Protein AF-A0A2V8HCZ1-F1 (afdb_monomer_lite)

Sequence (323 aa):
MSNGGACDNDGADHCSGSGNSCVDAFRPATFTCRADAGACDVEEKCTGSSGACPADAFEPASTSCTGASNGGACDNDTADHCSGASNACVDAFRPATFTCRPAGGQCDVAEMCTGASGTCPADIVVPAGIVCGSLTVEQCDVVDVCNGTDKSCPDLKAPPGTPCNDNDVCTYGDTCDGSGTCDAGSGDACAAGKVTGGGQVVPTIGDKASFGFVAQRQTLQGPTTGHCNYVNHTTGLHVNGPVTLLVLFGSNSAMFQGNGLCNGTLCAFEVKVTDNGEPGRNNDTIQVTMWQTPMVPPPPPPPVPFEEVPERRIKDGNIQVHK

Foldseek 3Di:
DPPAALFWDNVPWDDPVPDPDIDTWTHDQPAFSDDAPFQFWDTWGDPRPDRHTDDTFTHQFPRQHAAPDDDALQFDSVNWGHPRPDRHIDTWTHDQPAFSADQPEPQWDTWGDPRPDSHTDDTFTHQWPQFDDDPDADQQFDTFTHHRPDSYTDGFTHDWQRADPPVDPQFPSFTHHRPNDTHGHDRQFQAFWKKWKWAWFDPDVPKIKTWTKIWGDHHRVGFIWMWIWIATPVVRWIWTDIWGGKGDDDAFKIKIKDWTDIPHAIKIKMKIKGAPDPPQAQPIKIKIFIDHDDCPPDDDDDGDTPDTRPITRGHTMGMDITD

pLDDT: mean 88.11, std 11.6, range [41.53, 98.62]

Structure (mmCIF, N/CA/C/O backbone):
data_AF-A0A2V8HCZ1-F1
#
_entry.id   AF-A0A2V8HCZ1-F1
#
loop_
_atom_site.group_PDB
_atom_site.id
_atom_site.type_symbol
_atom_site.label_atom_id
_atom_site.label_alt_id
_atom_site.label_comp_id
_atom_site.label_asym_id
_atom_site.label_entity_id
_atom_site.label_seq_id
_atom_site.pdbx_PDB_ins_code
_atom_site.Cartn_x
_atom_site.Cartn_y
_atom_site.Cartn_z
_atom_site.occupancy
_atom_site.B_iso_or_equiv
_atom_site.auth_seq_id
_atom_site.auth_comp_id
_atom_site.auth_asym_id
_atom_site.auth_atom_id
_atom_site.pdbx_PDB_model_num
ATOM 1 N N . MET A 1 1 ? 37.912 1.299 -70.996 1.00 56.72 1 MET A N 1
ATOM 2 C CA . MET A 1 1 ? 37.927 2.768 -70.941 1.00 56.72 1 MET A CA 1
ATOM 3 C C . MET A 1 1 ? 36.864 3.119 -69.928 1.00 56.72 1 MET A C 1
ATOM 5 O O . MET A 1 1 ? 35.688 2.943 -70.240 1.00 56.72 1 MET A O 1
ATOM 9 N N . SER A 1 2 ? 37.272 3.378 -68.685 1.00 61.22 2 SER A N 1
ATOM 10 C CA . SER A 1 2 ? 36.408 4.130 -67.781 1.00 61.22 2 SER A CA 1
ATOM 11 C C . SER A 1 2 ? 36.505 5.573 -68.268 1.00 61.22 2 SER A C 1
ATOM 13 O O . SER A 1 2 ? 37.593 5.999 -68.619 1.00 61.22 2 SER A O 1
ATOM 15 N N . ASN A 1 3 ? 35.374 6.247 -68.445 1.00 64.62 3 ASN A N 1
ATOM 16 C CA . ASN A 1 3 ? 35.337 7.676 -68.786 1.00 64.62 3 ASN A CA 1
ATOM 17 C C . ASN A 1 3 ? 34.440 8.378 -67.756 1.00 64.62 3 ASN A C 1
ATOM 19 O O . ASN A 1 3 ? 33.489 9.083 -68.109 1.00 64.62 3 ASN A O 1
ATOM 23 N N . GLY A 1 4 ? 34.588 8.007 -66.491 1.00 80.38 4 GLY A N 1
ATOM 24 C CA . GLY A 1 4 ? 33.700 8.463 -65.443 1.00 80.38 4 GLY A CA 1
ATOM 25 C C . GLY A 1 4 ? 33.760 7.645 -64.164 1.00 80.38 4 GLY A C 1
ATOM 26 O O . GLY A 1 4 ? 34.265 6.524 -64.099 1.00 80.38 4 GLY A O 1
ATOM 27 N N . GLY A 1 5 ? 33.163 8.239 -63.138 1.00 89.75 5 GLY A N 1
ATOM 28 C CA . GLY A 1 5 ? 33.230 7.778 -61.760 1.00 89.75 5 GLY A CA 1
ATOM 29 C C . GLY A 1 5 ? 34.034 8.753 -60.904 1.00 89.75 5 GLY A C 1
ATOM 30 O O . GLY A 1 5 ? 34.839 9.538 -61.397 1.00 89.75 5 GLY A O 1
ATOM 31 N N . ALA A 1 6 ? 33.777 8.747 -59.598 1.00 93.94 6 ALA A N 1
ATOM 32 C CA . ALA A 1 6 ? 34.378 9.714 -58.678 1.00 93.94 6 ALA A CA 1
ATOM 33 C C . ALA A 1 6 ? 35.909 9.566 -58.532 1.00 93.94 6 ALA A C 1
ATOM 35 O O . ALA A 1 6 ? 36.561 10.476 -58.022 1.00 93.94 6 ALA A O 1
ATOM 36 N N . CYS A 1 7 ? 36.479 8.442 -58.983 1.00 95.88 7 CYS A N 1
ATOM 37 C CA . CYS A 1 7 ? 37.909 8.140 -58.933 1.00 95.88 7 CYS A CA 1
ATOM 38 C C . CYS A 1 7 ? 38.636 8.298 -60.266 1.00 95.88 7 CYS A C 1
ATOM 40 O O . CYS A 1 7 ? 39.849 8.088 -60.323 1.00 95.88 7 CYS A O 1
ATOM 42 N N . ASP A 1 8 ? 37.919 8.689 -61.313 1.00 94.19 8 ASP A N 1
ATOM 43 C CA . ASP A 1 8 ? 38.504 8.957 -62.616 1.00 94.19 8 ASP A CA 1
ATOM 44 C C . ASP A 1 8 ? 39.237 10.311 -62.618 1.00 94.19 8 ASP A C 1
ATOM 46 O O . ASP A 1 8 ? 38.845 11.268 -61.923 1.00 94.19 8 ASP A O 1
ATOM 50 N N . ASN A 1 9 ? 40.341 10.384 -63.354 1.00 92.81 9 ASN A N 1
ATOM 51 C CA . ASN A 1 9 ? 41.096 11.606 -63.587 1.00 92.81 9 ASN A CA 1
ATOM 52 C C . ASN A 1 9 ? 41.212 11.864 -65.091 1.00 92.81 9 ASN A C 1
ATOM 54 O O . ASN A 1 9 ? 42.319 11.946 -65.622 1.00 92.81 9 ASN A O 1
ATOM 58 N N . ASP A 1 10 ? 40.060 12.121 -65.720 1.00 89.19 10 ASP A N 1
ATOM 59 C CA . ASP A 1 10 ? 39.907 12.434 -67.150 1.00 89.19 10 ASP A CA 1
ATOM 60 C C . ASP A 1 10 ? 40.947 13.449 -67.680 1.00 89.19 10 ASP A C 1
ATOM 62 O O . ASP A 1 10 ? 41.347 13.424 -68.841 1.00 89.19 10 ASP A O 1
ATOM 66 N N . GLY A 1 11 ? 41.395 14.390 -66.837 1.00 88.56 11 GLY A N 1
ATOM 67 C CA . GLY A 1 11 ? 42.383 15.409 -67.208 1.00 88.56 11 GLY A CA 1
ATOM 68 C C . GLY A 1 11 ? 43.827 14.902 -67.337 1.00 88.56 11 GLY A C 1
ATOM 69 O O . GLY A 1 11 ? 44.666 15.618 -67.883 1.00 88.56 11 GLY A O 1
ATOM 70 N N . ALA A 1 12 ? 44.133 13.710 -66.821 1.00 90.62 12 ALA A N 1
ATOM 71 C CA . ALA A 1 12 ? 45.443 13.058 -66.892 1.00 90.62 12 ALA A CA 1
ATOM 72 C C . ALA A 1 12 ? 45.478 11.866 -67.868 1.00 90.62 12 ALA A C 1
ATOM 74 O O . ALA A 1 12 ? 46.543 11.269 -68.080 1.00 90.62 12 ALA A O 1
ATOM 75 N N . ASP A 1 13 ? 44.342 11.548 -68.483 1.00 90.19 13 ASP A N 1
ATOM 76 C CA . ASP A 1 13 ? 44.251 10.572 -69.557 1.00 90.19 13 ASP A CA 1
ATOM 77 C C . ASP A 1 13 ? 45.143 10.957 -70.731 1.00 90.19 13 ASP A C 1
ATOM 79 O O . ASP A 1 13 ? 45.301 12.127 -71.097 1.00 90.19 13 ASP A O 1
ATOM 83 N N . HIS A 1 14 ? 45.747 9.951 -71.350 1.00 88.69 14 HIS A N 1
ATOM 84 C CA . HIS A 1 14 ? 46.672 10.178 -72.451 1.00 88.69 14 HIS A CA 1
ATOM 85 C C . HIS A 1 14 ? 46.703 9.006 -73.426 1.00 88.69 14 HIS A C 1
ATOM 87 O O . HIS A 1 14 ? 46.374 7.866 -73.113 1.00 88.69 14 HIS A O 1
ATOM 93 N N . CYS A 1 15 ? 47.125 9.278 -74.659 1.00 88.06 15 CYS A N 1
ATOM 94 C CA . CYS A 1 15 ? 47.313 8.229 -75.656 1.00 88.06 15 CYS A CA 1
ATOM 95 C C . CYS A 1 15 ? 48.556 7.390 -75.324 1.00 88.06 15 CYS A C 1
ATOM 97 O O . CYS A 1 15 ? 49.603 7.942 -74.986 1.00 88.06 15 CYS A O 1
ATOM 99 N N . SER A 1 16 ? 48.489 6.070 -75.526 1.00 86.44 16 SER A N 1
ATOM 100 C CA . SER A 1 16 ? 49.616 5.152 -75.267 1.00 86.44 16 SER A CA 1
ATOM 101 C C . SER A 1 16 ? 50.824 5.340 -76.200 1.00 86.44 16 SER A C 1
ATOM 103 O O . SER A 1 16 ? 51.848 4.674 -76.045 1.00 86.44 16 SER A O 1
ATOM 105 N N . GLY A 1 17 ? 50.688 6.173 -77.240 1.00 81.94 17 GLY A N 1
ATOM 106 C CA . GLY A 1 17 ? 51.715 6.415 -78.260 1.00 81.94 17 GLY A CA 1
ATOM 107 C C . GLY A 1 17 ? 52.032 5.212 -79.161 1.00 81.94 17 GLY A C 1
ATOM 108 O O . GLY A 1 17 ? 52.891 5.318 -80.030 1.00 81.94 17 GLY A O 1
ATOM 109 N N . SER A 1 18 ? 51.353 4.074 -78.980 1.00 81.88 18 SER A N 1
ATOM 110 C CA . SER A 1 18 ? 51.641 2.793 -79.649 1.00 81.88 18 SER A CA 1
ATOM 111 C C . SER A 1 18 ? 50.367 2.067 -80.114 1.00 81.88 18 SER A C 1
ATOM 113 O O . SER A 1 18 ? 50.268 0.843 -80.091 1.00 81.88 18 SER A O 1
ATOM 115 N N . GLY A 1 19 ? 49.371 2.836 -80.560 1.00 80.00 19 GLY A N 1
ATOM 116 C CA . GLY A 1 19 ? 48.103 2.344 -81.101 1.00 80.00 19 GLY A CA 1
ATOM 117 C C . GLY A 1 19 ? 46.974 3.362 -80.931 1.00 80.00 19 GLY A C 1
ATOM 118 O O . GLY A 1 19 ? 47.195 4.464 -80.437 1.00 80.00 19 GLY A O 1
ATOM 119 N N . ASN A 1 20 ? 45.750 2.986 -81.314 1.00 80.88 20 ASN A N 1
ATOM 120 C CA . ASN A 1 20 ? 44.546 3.809 -81.138 1.00 80.88 20 ASN A CA 1
ATOM 121 C C . ASN A 1 20 ? 43.855 3.517 -79.788 1.00 80.88 20 ASN A C 1
ATOM 123 O O . ASN A 1 20 ? 42.668 3.196 -79.757 1.00 80.88 20 ASN A O 1
ATOM 127 N N . SER A 1 21 ? 44.617 3.540 -78.686 1.00 83.06 21 SER A N 1
ATOM 128 C CA . SER A 1 21 ? 44.117 3.258 -77.330 1.00 83.06 21 SER A CA 1
ATOM 129 C C . SER A 1 21 ? 44.454 4.392 -76.363 1.00 83.06 21 SER A C 1
ATOM 131 O O . SER A 1 21 ? 45.601 4.841 -76.297 1.00 83.06 21 SER A O 1
ATOM 133 N N . CYS A 1 22 ? 43.454 4.811 -75.588 1.00 84.81 22 CYS A N 1
ATOM 134 C CA . CYS A 1 22 ? 43.621 5.697 -74.437 1.00 84.81 22 CYS A CA 1
ATOM 135 C C . CYS A 1 22 ? 44.162 4.906 -73.235 1.00 84.81 22 CYS A C 1
ATOM 137 O O . CYS A 1 22 ? 43.788 3.741 -73.052 1.00 84.81 22 CYS A O 1
ATOM 139 N N . VAL A 1 23 ? 45.041 5.529 -72.454 1.00 88.38 23 VAL A N 1
ATOM 140 C CA . VAL A 1 23 ? 45.485 5.078 -71.134 1.00 88.38 23 VAL A CA 1
ATOM 141 C C . VAL A 1 23 ? 44.762 5.930 -70.101 1.00 88.38 23 VAL A C 1
ATOM 143 O O . VAL A 1 23 ? 44.899 7.151 -70.102 1.00 88.38 23 VAL A O 1
ATOM 146 N N . ASP A 1 24 ? 44.001 5.239 -69.265 1.00 88.94 24 ASP A N 1
ATOM 147 C CA . ASP A 1 24 ? 43.154 5.781 -68.206 1.00 88.94 24 ASP A CA 1
ATOM 148 C C . ASP A 1 24 ? 44.015 6.147 -66.985 1.00 88.94 24 ASP A C 1
ATOM 150 O O . ASP A 1 24 ? 44.857 5.346 -66.549 1.00 88.94 24 ASP A O 1
ATOM 154 N N . ALA A 1 25 ? 43.861 7.367 -66.478 1.00 92.38 25 ALA A N 1
ATOM 155 C CA . ALA A 1 25 ? 44.554 7.856 -65.299 1.00 92.38 25 ALA A CA 1
ATOM 156 C C . ALA A 1 25 ? 43.589 7.929 -64.113 1.00 92.38 25 ALA A C 1
ATOM 158 O O . ALA A 1 25 ? 42.616 8.668 -64.116 1.00 92.38 25 ALA A O 1
ATOM 159 N N . PHE A 1 26 ? 43.916 7.236 -63.023 1.00 94.62 26 PHE A N 1
ATOM 160 C CA . PHE A 1 26 ? 43.072 7.219 -61.827 1.00 94.62 26 PHE A CA 1
ATOM 161 C C . PHE A 1 26 ? 43.571 8.171 -60.740 1.00 94.62 26 PHE A C 1
ATOM 163 O O . PHE A 1 26 ? 44.772 8.426 -60.593 1.00 94.62 26 PHE A O 1
ATOM 170 N N . ARG A 1 27 ? 42.641 8.667 -59.919 1.00 95.81 27 ARG A N 1
ATOM 171 C CA . ARG A 1 27 ? 42.963 9.420 -58.698 1.00 95.81 27 ARG A CA 1
ATOM 172 C C . ARG A 1 27 ? 43.741 8.543 -57.708 1.00 95.81 27 ARG A C 1
ATOM 174 O O . ARG A 1 27 ? 43.483 7.341 -57.633 1.00 95.81 27 ARG A O 1
ATOM 181 N N . PRO A 1 28 ? 44.679 9.115 -56.925 1.00 96.44 28 PRO A N 1
ATOM 182 C CA . PRO A 1 28 ? 45.534 8.345 -56.023 1.00 96.44 28 PRO A CA 1
ATOM 183 C C . PRO A 1 28 ? 44.733 7.659 -54.915 1.00 96.44 28 PRO A C 1
ATOM 185 O O . PRO A 1 28 ? 43.646 8.109 -54.556 1.00 96.44 28 PRO A O 1
ATOM 188 N N . ALA A 1 29 ? 45.324 6.633 -54.296 1.00 96.88 29 ALA A N 1
ATOM 189 C CA . ALA A 1 29 ? 44.660 5.847 -53.253 1.00 96.88 29 ALA A CA 1
ATOM 190 C C . ALA A 1 29 ? 44.346 6.608 -51.945 1.00 96.88 29 ALA A C 1
ATOM 192 O O . ALA A 1 29 ? 43.772 6.068 -51.006 1.00 96.88 29 ALA A O 1
ATOM 193 N N . THR A 1 30 ? 44.745 7.876 -51.869 1.00 96.12 30 THR A N 1
ATOM 194 C CA . THR A 1 30 ? 44.445 8.796 -50.770 1.00 96.12 30 THR A CA 1
ATOM 195 C C . THR A 1 30 ? 43.273 9.728 -51.074 1.00 96.12 30 THR A C 1
ATOM 197 O O . THR A 1 30 ? 42.873 10.484 -50.194 1.00 96.12 30 THR A O 1
ATOM 200 N N . PHE A 1 31 ? 42.741 9.717 -52.301 1.00 97.00 31 PHE A N 1
ATOM 201 C CA . PHE A 1 31 ? 41.636 10.583 -52.697 1.00 97.00 31 PHE A CA 1
ATOM 202 C C . PHE A 1 31 ? 40.306 10.021 -52.194 1.00 97.00 31 PHE A C 1
ATOM 204 O O . PHE A 1 31 ? 39.880 8.954 -52.632 1.00 97.00 31 PHE A O 1
ATOM 211 N N . THR A 1 32 ? 39.651 10.764 -51.309 1.00 97.81 32 THR A N 1
ATOM 212 C CA . THR A 1 32 ? 38.301 10.494 -50.810 1.00 97.81 32 THR A CA 1
ATOM 213 C C . THR A 1 32 ? 37.280 10.648 -51.927 1.00 97.81 32 THR A C 1
ATOM 215 O O . THR A 1 32 ? 37.097 11.746 -52.456 1.00 97.81 32 THR A O 1
ATOM 218 N N . CYS A 1 33 ? 36.610 9.560 -52.292 1.00 97.50 33 CYS A N 1
ATOM 219 C CA . CYS A 1 33 ? 35.561 9.574 -53.311 1.00 97.50 33 CYS A CA 1
ATOM 220 C C . CYS A 1 33 ? 34.150 9.557 -52.717 1.00 97.50 33 CYS A C 1
ATOM 222 O O . CYS A 1 33 ? 33.218 10.012 -53.382 1.00 97.50 33 CYS A O 1
ATOM 224 N N . ARG A 1 34 ? 34.008 9.131 -51.457 1.00 97.62 34 ARG A N 1
ATOM 225 C CA . ARG A 1 34 ? 32.825 9.353 -50.623 1.00 97.62 34 ARG A CA 1
ATOM 226 C C . ARG A 1 34 ? 33.288 9.667 -49.200 1.00 97.62 34 ARG A C 1
ATOM 228 O O . ARG A 1 34 ? 34.186 9.015 -48.679 1.00 97.62 34 ARG A O 1
ATOM 235 N N . ALA A 1 35 ? 32.740 10.731 -48.624 1.00 97.38 35 ALA A N 1
ATOM 236 C CA . ALA A 1 35 ? 33.064 11.127 -47.261 1.00 97.38 35 ALA A CA 1
ATOM 237 C C . ALA A 1 35 ? 32.295 10.265 -46.256 1.00 97.38 35 ALA A C 1
ATOM 239 O O . ALA A 1 35 ? 31.169 9.863 -46.540 1.00 97.38 35 ALA A O 1
ATOM 240 N N . ASP A 1 36 ? 32.893 10.076 -45.083 1.00 95.94 36 ASP A N 1
ATOM 241 C CA . ASP A 1 36 ? 32.219 9.524 -43.912 1.00 95.94 36 ASP A CA 1
ATOM 242 C C . ASP A 1 36 ? 30.988 10.373 -43.527 1.00 95.94 36 ASP A C 1
ATOM 244 O O . ASP A 1 36 ? 31.069 11.603 -43.412 1.00 95.94 36 ASP A O 1
ATOM 248 N N . ALA A 1 37 ? 29.841 9.717 -43.360 1.00 95.81 37 ALA A N 1
ATOM 249 C CA . ALA A 1 37 ? 28.556 10.311 -43.014 1.00 95.81 37 ALA A CA 1
ATOM 250 C C . ALA A 1 37 ? 28.161 10.111 -41.539 1.00 95.81 37 ALA A C 1
ATOM 252 O O . ALA A 1 37 ? 27.045 10.488 -41.162 1.00 95.81 37 ALA A O 1
ATOM 253 N N . GLY A 1 38 ? 29.011 9.526 -40.690 1.00 94.56 38 GLY A N 1
ATOM 254 C CA . GLY A 1 38 ? 28.733 9.385 -39.261 1.00 94.56 38 GLY A CA 1
ATOM 255 C C . GLY A 1 38 ? 29.581 8.323 -38.569 1.00 94.56 38 GLY A C 1
ATOM 256 O O . GLY A 1 38 ? 30.324 7.585 -39.187 1.00 94.56 38 GLY A O 1
ATOM 257 N N . ALA A 1 39 ? 29.420 8.181 -37.252 1.00 95.56 39 ALA A N 1
ATOM 258 C CA . ALA A 1 39 ? 30.243 7.265 -36.450 1.00 95.56 39 ALA A CA 1
ATOM 259 C C . ALA A 1 39 ? 30.174 5.776 -36.866 1.00 95.56 39 ALA A C 1
ATOM 261 O O . ALA A 1 39 ? 30.962 4.983 -36.357 1.00 95.56 39 ALA A O 1
ATOM 262 N N . CYS A 1 40 ? 29.229 5.396 -37.735 1.00 97.88 40 CYS A N 1
ATOM 263 C CA . CYS A 1 40 ? 29.036 4.031 -38.218 1.00 97.88 40 CYS A CA 1
ATOM 264 C C . CYS A 1 40 ? 29.314 3.852 -39.712 1.00 97.88 40 CYS A C 1
ATOM 266 O O . CYS A 1 40 ? 28.934 2.833 -40.297 1.00 97.88 40 CYS A O 1
ATOM 268 N N . ASP A 1 41 ? 29.962 4.827 -40.330 1.00 98.38 41 ASP A N 1
ATOM 269 C CA . ASP A 1 41 ? 30.245 4.859 -41.751 1.00 98.38 41 ASP A CA 1
ATOM 270 C C . ASP A 1 41 ? 31.756 4.933 -42.005 1.00 98.38 41 ASP A C 1
ATOM 272 O O . ASP A 1 41 ? 32.527 5.405 -41.171 1.00 98.38 41 ASP A O 1
ATOM 276 N N . VAL A 1 42 ? 32.202 4.369 -43.128 1.00 97.88 42 VAL A N 1
ATOM 277 C CA . VAL A 1 42 ? 33.627 4.301 -43.473 1.00 97.88 42 VAL A CA 1
ATOM 278 C C . VAL A 1 42 ? 33.889 5.167 -44.688 1.00 97.88 42 VAL A C 1
ATOM 280 O O . VAL A 1 42 ? 33.346 4.939 -45.752 1.00 97.88 42 VAL A O 1
ATOM 283 N N . GLU A 1 43 ? 34.804 6.122 -44.583 1.00 97.75 43 GLU A N 1
ATOM 284 C CA . GLU A 1 43 ? 35.256 6.907 -45.735 1.00 97.75 43 GLU A CA 1
ATOM 285 C C . GLU A 1 43 ? 35.867 6.022 -46.852 1.00 97.75 43 GLU A C 1
ATOM 287 O O . GLU A 1 43 ? 36.914 5.395 -46.652 1.00 97.75 43 GLU A O 1
ATOM 292 N N . GLU A 1 44 ? 35.314 6.042 -48.072 1.00 98.19 44 GLU A N 1
ATOM 293 C CA . GLU A 1 44 ? 35.931 5.374 -49.224 1.00 98.19 44 GLU A CA 1
ATOM 294 C C . GLU A 1 44 ? 36.932 6.267 -49.942 1.00 98.19 44 GLU A C 1
ATOM 296 O O . GLU A 1 44 ? 36.664 7.394 -50.382 1.00 98.19 44 GLU A O 1
ATOM 301 N N . LYS A 1 45 ? 38.099 5.670 -50.167 1.00 98.06 45 LYS A N 1
ATOM 302 C CA . LYS A 1 45 ? 39.171 6.237 -50.973 1.00 98.06 45 LYS A CA 1
ATOM 303 C C . LYS A 1 45 ? 39.304 5.462 -52.267 1.00 98.06 45 LYS A C 1
ATOM 305 O O . LYS A 1 45 ? 39.077 4.254 -52.316 1.00 98.06 45 LYS A O 1
ATOM 310 N N . CYS A 1 46 ? 39.697 6.162 -53.321 1.00 97.25 46 CYS A N 1
ATOM 311 C CA . CYS A 1 46 ? 40.006 5.535 -54.596 1.00 97.25 46 CYS A CA 1
ATOM 312 C C . CYS A 1 46 ? 41.054 4.434 -54.432 1.00 97.25 46 CYS A C 1
ATOM 314 O O . CYS A 1 46 ? 41.854 4.447 -53.504 1.00 97.25 46 CYS A O 1
ATOM 316 N N . THR A 1 47 ? 41.094 3.475 -55.353 1.00 95.81 47 THR A N 1
ATOM 317 C CA . THR A 1 47 ? 42.098 2.400 -55.301 1.00 95.81 47 THR A CA 1
ATOM 318 C C . THR A 1 47 ? 43.420 2.796 -55.961 1.00 95.81 47 THR A C 1
ATOM 320 O O . THR A 1 47 ? 44.414 2.087 -55.823 1.00 95.81 47 THR A O 1
ATOM 323 N N . GLY A 1 48 ? 43.439 3.896 -56.726 1.00 94.75 48 GLY A N 1
ATOM 324 C CA . GLY A 1 48 ? 44.536 4.226 -57.642 1.00 94.75 48 GLY A CA 1
ATOM 325 C C . GLY A 1 48 ? 44.555 3.395 -58.928 1.00 94.75 48 GLY A C 1
ATOM 326 O O . GLY A 1 48 ? 45.490 3.517 -59.712 1.00 94.75 48 GLY A O 1
ATOM 327 N N . SER A 1 49 ? 43.554 2.536 -59.142 1.00 93.38 49 SER A N 1
ATOM 328 C CA . SER A 1 49 ? 43.519 1.556 -60.239 1.00 93.38 49 SER A CA 1
ATOM 329 C C . SER A 1 49 ? 42.145 1.394 -60.904 1.00 93.38 49 SER A C 1
ATOM 331 O O . SER A 1 49 ? 41.983 0.527 -61.761 1.00 93.38 49 SER A O 1
ATOM 333 N N . SER A 1 50 ? 41.155 2.189 -60.494 1.00 92.81 50 SER A N 1
ATOM 334 C CA . SER A 1 50 ? 39.769 2.142 -60.965 1.00 92.81 50 SER A CA 1
ATOM 335 C C . SER A 1 50 ? 39.154 3.542 -60.933 1.00 92.81 50 SER A C 1
ATOM 337 O O . SER A 1 50 ? 39.372 4.280 -59.972 1.00 92.81 50 SER A O 1
ATOM 339 N N . GLY A 1 51 ? 38.347 3.878 -61.947 1.00 93.12 51 GLY A N 1
ATOM 340 C CA . GLY A 1 51 ? 37.584 5.131 -62.018 1.00 93.12 51 GLY A CA 1
ATOM 341 C C . GLY A 1 51 ? 36.332 5.131 -61.130 1.00 93.12 51 GLY A C 1
ATOM 342 O O . GLY A 1 51 ? 35.844 6.185 -60.717 1.00 93.12 51 GLY A O 1
ATOM 343 N N . ALA A 1 52 ? 35.841 3.948 -60.748 1.00 95.06 52 ALA A N 1
ATOM 344 C CA . ALA A 1 52 ? 34.754 3.804 -59.784 1.00 95.06 52 ALA A CA 1
ATOM 345 C C . ALA A 1 52 ? 35.261 3.930 -58.338 1.00 95.06 52 ALA A C 1
ATOM 347 O O . ALA A 1 52 ? 36.295 3.356 -57.986 1.00 95.06 52 ALA A O 1
ATOM 348 N N . CYS A 1 53 ? 34.492 4.634 -57.504 1.00 96.56 53 CYS A N 1
ATOM 349 C CA . CYS A 1 53 ? 34.659 4.603 -56.051 1.00 96.56 53 CYS A CA 1
ATOM 350 C C . CYS A 1 53 ? 34.319 3.195 -55.527 1.00 96.56 53 CYS A C 1
ATOM 352 O O . CYS A 1 53 ? 33.410 2.567 -56.086 1.00 96.56 53 CYS A O 1
ATOM 354 N N 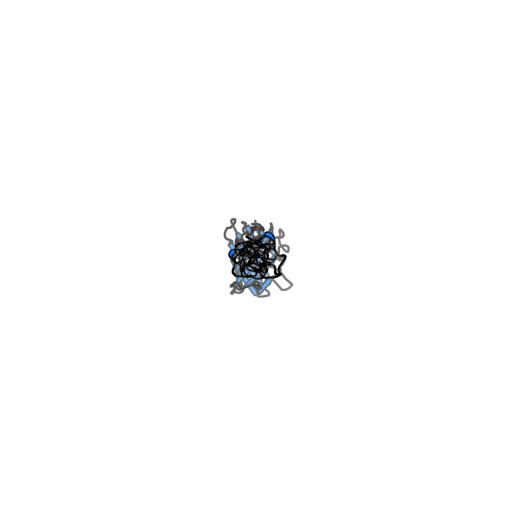. PRO A 1 54 ? 35.020 2.678 -54.499 1.00 96.62 54 PRO A N 1
ATOM 355 C CA . PRO A 1 54 ? 34.608 1.454 -53.819 1.00 96.62 54 PRO A CA 1
ATOM 356 C C . PRO A 1 54 ? 33.146 1.504 -53.349 1.00 96.62 54 PRO A C 1
ATOM 358 O O . PRO A 1 54 ? 32.554 2.575 -53.224 1.00 96.62 54 PRO A O 1
ATOM 361 N N . ALA A 1 55 ? 32.558 0.327 -53.127 1.00 96.69 55 ALA A N 1
ATOM 362 C CA . ALA A 1 55 ? 31.212 0.237 -52.574 1.00 96.69 55 ALA A CA 1
ATOM 363 C C . ALA A 1 55 ? 31.172 0.809 -51.149 1.00 96.69 55 ALA A C 1
ATOM 365 O O . ALA A 1 55 ? 32.139 0.651 -50.410 1.00 96.69 55 ALA A O 1
ATOM 366 N N . ASP A 1 56 ? 30.034 1.411 -50.806 1.00 96.75 56 ASP A N 1
ATOM 367 C CA . ASP A 1 56 ? 29.716 1.966 -49.487 1.00 96.75 56 ASP A CA 1
ATOM 368 C C . ASP A 1 56 ? 29.900 0.902 -48.391 1.00 96.75 56 ASP A C 1
ATOM 370 O O . ASP A 1 56 ? 29.235 -0.144 -48.408 1.00 96.75 56 ASP A O 1
ATOM 374 N N . ALA A 1 57 ? 30.854 1.138 -47.495 1.00 97.69 57 ALA A N 1
ATOM 375 C CA . ALA A 1 57 ? 31.239 0.262 -46.404 1.00 97.69 57 ALA A CA 1
ATOM 376 C C . ALA A 1 57 ? 30.895 0.902 -45.053 1.00 97.69 57 ALA A C 1
ATOM 378 O O . ALA A 1 57 ? 30.969 2.111 -44.867 1.00 97.69 57 ALA A O 1
ATOM 379 N N . PHE A 1 58 ? 30.560 0.060 -44.077 1.00 98.19 58 PHE A N 1
ATOM 380 C CA . PHE A 1 58 ? 30.147 0.496 -42.744 1.00 98.19 58 PHE A CA 1
ATOM 381 C C . PHE A 1 58 ? 31.082 -0.051 -41.671 1.00 98.19 58 PHE A C 1
ATOM 383 O O . PHE A 1 58 ? 31.684 -1.120 -41.832 1.00 98.19 58 PHE A O 1
ATOM 390 N N . GLU A 1 59 ? 31.180 0.678 -40.562 1.00 98.31 59 GLU A N 1
ATOM 391 C CA . GLU A 1 59 ? 31.936 0.255 -39.384 1.00 98.31 59 GLU A CA 1
ATOM 392 C C . GLU A 1 59 ? 31.364 -1.062 -38.825 1.00 98.31 59 GLU A C 1
ATOM 394 O O . GLU A 1 59 ? 30.147 -1.273 -38.864 1.00 98.31 59 GLU A O 1
ATOM 399 N N . PRO A 1 60 ? 32.200 -1.979 -38.298 1.00 97.62 60 PRO A N 1
ATOM 400 C CA . PRO A 1 60 ? 31.737 -3.257 -37.775 1.00 97.62 60 PRO A CA 1
ATOM 401 C C . PRO A 1 60 ? 30.811 -3.076 -36.570 1.00 97.62 60 PRO A C 1
ATOM 403 O O . PRO A 1 60 ? 30.869 -2.085 -35.847 1.00 97.62 60 PRO A O 1
ATOM 406 N N . ALA A 1 61 ? 30.026 -4.112 -36.269 1.00 97.19 61 ALA A N 1
ATOM 407 C CA . ALA A 1 61 ? 29.064 -4.071 -35.168 1.00 97.19 61 ALA A CA 1
ATOM 408 C C . ALA A 1 61 ? 29.678 -3.938 -33.757 1.00 97.19 61 ALA A C 1
ATOM 410 O O . ALA A 1 61 ? 28.960 -3.845 -32.769 1.00 97.19 61 ALA A O 1
ATOM 411 N N . SER A 1 62 ? 31.007 -3.957 -33.641 1.00 95.88 62 SER A N 1
ATOM 412 C CA . SER A 1 62 ? 31.736 -3.688 -32.398 1.00 95.88 62 SER A CA 1
ATOM 413 C C . SER A 1 62 ? 32.112 -2.216 -32.208 1.00 95.88 62 SER A C 1
ATOM 415 O O . SER A 1 62 ? 32.655 -1.875 -31.159 1.00 95.88 62 SER A O 1
ATOM 417 N N . THR A 1 63 ? 31.909 -1.364 -33.215 1.00 97.69 63 THR A N 1
ATOM 418 C CA . THR A 1 63 ? 32.237 0.064 -33.141 1.00 97.69 63 THR A CA 1
ATOM 419 C C . THR A 1 63 ? 31.176 0.784 -32.315 1.00 97.69 63 THR A C 1
ATOM 421 O O . THR A 1 63 ? 29.989 0.707 -32.626 1.00 97.69 63 THR A O 1
ATOM 424 N N . SER A 1 64 ? 31.603 1.464 -31.248 1.00 97.56 64 SER A N 1
ATOM 425 C CA . SER A 1 64 ? 30.721 2.279 -30.409 1.00 97.56 64 SER A CA 1
ATOM 426 C C . SER A 1 64 ? 30.284 3.547 -31.136 1.00 97.56 64 SER A C 1
ATOM 428 O O . SER A 1 64 ? 31.079 4.182 -31.827 1.00 97.56 64 SER A O 1
ATOM 430 N N . CYS A 1 65 ? 29.039 3.951 -30.922 1.00 97.44 65 CYS A N 1
ATOM 431 C CA . CYS A 1 65 ? 28.447 5.151 -31.507 1.00 97.44 65 CYS A CA 1
ATOM 432 C C . CYS A 1 65 ? 27.544 5.850 -30.483 1.00 97.44 65 CYS A C 1
ATOM 434 O O . CYS A 1 65 ? 27.389 5.372 -29.365 1.00 97.44 65 CYS A O 1
ATOM 436 N N . THR A 1 66 ? 26.992 7.012 -30.836 1.00 96.44 66 THR A N 1
ATOM 437 C CA . THR A 1 66 ? 25.956 7.669 -30.026 1.00 96.44 66 THR A CA 1
ATOM 438 C C . THR A 1 66 ? 24.594 7.370 -30.634 1.00 96.44 66 THR A C 1
ATOM 440 O O . THR A 1 66 ? 24.333 7.778 -31.770 1.00 96.44 66 THR A O 1
ATOM 443 N N . GLY A 1 67 ? 23.759 6.655 -29.882 1.00 94.50 67 GLY A N 1
ATOM 444 C CA . GLY A 1 67 ? 22.396 6.313 -30.248 1.00 94.50 67 GLY A CA 1
ATOM 445 C C . GLY A 1 67 ? 21.445 7.509 -30.313 1.00 94.50 67 GLY A C 1
ATOM 446 O O . GLY A 1 67 ? 21.795 8.658 -30.019 1.00 94.50 67 GLY A O 1
ATOM 447 N N . ALA A 1 68 ? 20.216 7.236 -30.745 1.00 94.56 68 ALA A N 1
ATOM 448 C CA . ALA A 1 68 ? 19.133 8.216 -30.728 1.00 94.56 68 ALA A CA 1
ATOM 449 C C . ALA A 1 68 ? 18.536 8.371 -29.320 1.00 94.56 68 ALA A C 1
ATOM 451 O O . ALA A 1 68 ? 18.060 9.455 -28.968 1.00 94.56 68 ALA A O 1
ATOM 452 N N . SER A 1 69 ? 18.556 7.301 -28.524 1.00 95.44 69 SER A N 1
ATOM 453 C CA . SER A 1 69 ? 18.314 7.344 -27.088 1.00 95.44 69 SER A CA 1
ATOM 454 C C . SER A 1 69 ? 19.628 7.684 -26.392 1.00 95.44 69 SER A C 1
ATOM 456 O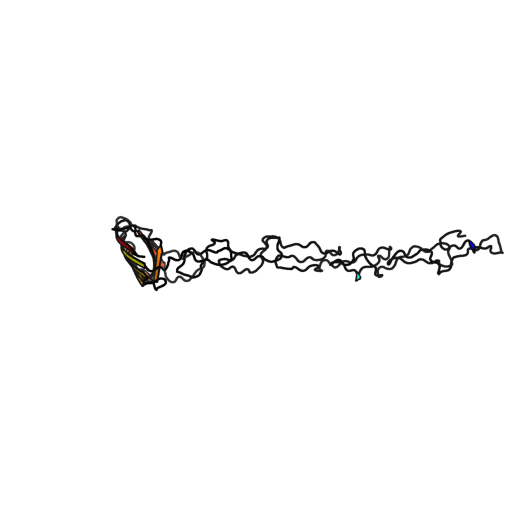 O . SER A 1 69 ? 20.660 7.107 -26.708 1.00 95.44 69 SER A O 1
ATOM 458 N N . ASN A 1 70 ? 19.611 8.679 -25.503 1.00 93.19 70 ASN A N 1
ATOM 459 C CA . ASN A 1 70 ? 20.804 9.041 -24.747 1.00 93.19 70 ASN A CA 1
ATOM 460 C C . ASN A 1 70 ? 20.425 9.612 -23.375 1.00 93.19 70 ASN A C 1
ATOM 462 O O . ASN A 1 70 ? 19.677 10.595 -23.283 1.00 93.19 70 ASN A O 1
ATOM 466 N N . GLY A 1 71 ? 20.950 9.014 -22.305 1.00 90.50 71 GLY A N 1
ATOM 467 C CA . GLY A 1 71 ? 20.843 9.537 -20.938 1.00 90.50 71 GLY A CA 1
ATOM 468 C C . GLY A 1 71 ? 19.520 9.255 -20.215 1.00 90.50 71 GLY A C 1
ATOM 469 O O . GLY A 1 71 ? 19.279 9.799 -19.132 1.00 90.50 71 GLY A O 1
ATOM 470 N N . GLY A 1 72 ? 18.653 8.408 -20.770 1.00 95.69 72 GLY A N 1
ATOM 471 C CA . GLY A 1 72 ? 17.487 7.899 -20.050 1.00 95.69 72 GLY A CA 1
ATOM 472 C C . GLY A 1 72 ? 17.879 6.948 -18.905 1.00 95.69 72 GLY A C 1
ATOM 473 O O . GLY A 1 72 ? 18.906 6.277 -18.947 1.00 95.69 72 GLY A O 1
ATOM 474 N N . ALA A 1 73 ? 17.057 6.840 -17.854 1.00 97.38 73 ALA A N 1
ATOM 475 C CA . ALA A 1 73 ? 17.365 5.969 -16.705 1.00 97.38 73 ALA A CA 1
ATOM 476 C C . ALA A 1 73 ? 17.467 4.470 -17.069 1.00 97.38 73 ALA A C 1
ATOM 478 O O . ALA A 1 73 ? 18.096 3.693 -16.349 1.00 97.38 73 ALA A O 1
ATOM 479 N N . CYS A 1 74 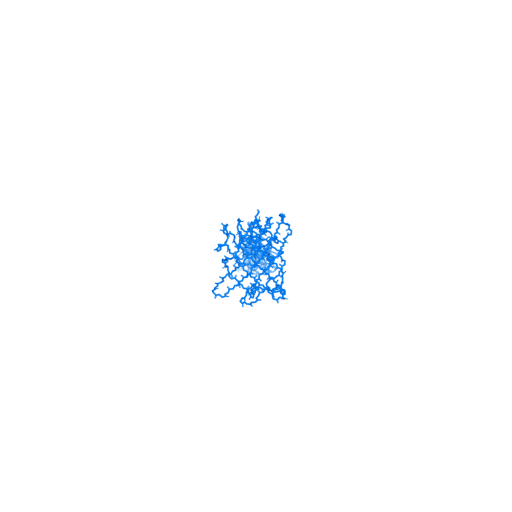? 16.844 4.072 -18.179 1.00 98.25 74 CYS A N 1
ATOM 480 C CA . CYS A 1 74 ? 16.908 2.732 -18.756 1.00 98.25 74 CYS A CA 1
ATOM 481 C C . CYS A 1 74 ? 17.859 2.626 -19.944 1.00 98.25 74 CYS A C 1
ATOM 483 O O . CYS A 1 74 ? 17.932 1.571 -20.573 1.00 98.25 74 CYS A O 1
ATOM 485 N N . ASP A 1 75 ? 18.592 3.693 -20.233 1.00 98.00 75 ASP A N 1
ATOM 486 C CA . ASP A 1 75 ? 19.532 3.734 -21.332 1.00 98.00 75 ASP A CA 1
ATOM 487 C C . ASP A 1 75 ? 20.873 3.118 -20.948 1.00 98.00 75 ASP A C 1
ATOM 489 O O . ASP A 1 75 ? 21.293 3.143 -19.776 1.00 98.00 75 ASP A O 1
ATOM 493 N N . ASN A 1 76 ? 21.533 2.529 -21.936 1.00 97.38 76 ASN A N 1
ATOM 494 C CA . ASN A 1 76 ? 22.870 1.983 -21.799 1.00 97.38 76 ASN A CA 1
ATOM 495 C C . ASN A 1 76 ? 23.774 2.513 -22.912 1.00 97.38 76 ASN A C 1
ATOM 497 O O . ASN A 1 76 ? 24.342 1.729 -23.668 1.00 97.38 76 ASN A O 1
ATOM 501 N N . ASP A 1 77 ? 23.976 3.833 -22.911 1.00 96.19 77 ASP A N 1
ATOM 502 C CA . ASP A 1 77 ? 24.765 4.579 -23.902 1.00 96.19 77 ASP A CA 1
ATOM 503 C C . ASP A 1 77 ? 26.141 3.937 -24.195 1.00 96.19 77 ASP A C 1
ATOM 505 O O . ASP A 1 77 ? 26.654 3.968 -25.306 1.00 96.19 77 ASP A O 1
ATOM 509 N N . THR A 1 78 ? 26.773 3.310 -23.192 1.00 95.94 78 THR A N 1
ATOM 510 C CA . THR A 1 78 ? 28.089 2.660 -23.364 1.00 95.94 78 THR A CA 1
ATOM 511 C C . THR A 1 78 ? 28.064 1.376 -24.197 1.00 95.94 78 THR A C 1
ATOM 513 O O . THR A 1 78 ? 29.124 0.878 -24.574 1.00 95.94 78 THR A O 1
ATOM 516 N N . ALA A 1 79 ? 26.882 0.812 -24.438 1.00 97.19 79 ALA A N 1
ATOM 517 C CA . ALA A 1 79 ? 26.671 -0.396 -25.228 1.00 97.19 79 ALA A CA 1
ATOM 518 C C . ALA A 1 79 ? 26.049 -0.110 -26.605 1.00 97.19 79 ALA A C 1
ATOM 520 O O . ALA A 1 79 ? 25.817 -1.054 -27.369 1.00 97.19 79 ALA A O 1
ATOM 521 N N . ASP A 1 80 ? 25.808 1.160 -26.931 1.00 98.00 80 ASP A N 1
ATOM 522 C CA . ASP A 1 80 ? 25.427 1.574 -28.275 1.00 98.00 80 ASP A CA 1
ATOM 523 C C . ASP A 1 80 ? 26.517 1.184 -29.269 1.00 98.00 80 ASP A C 1
ATOM 525 O O . ASP A 1 80 ? 27.721 1.336 -29.016 1.00 98.00 80 ASP A O 1
ATOM 529 N N . HIS A 1 81 ? 26.093 0.649 -30.407 1.00 97.88 81 HIS A N 1
ATOM 530 C CA . HIS A 1 81 ? 27.011 0.093 -31.389 1.00 97.88 81 HIS A CA 1
ATOM 531 C C . HIS A 1 81 ? 26.468 0.189 -32.806 1.00 97.88 81 HIS A C 1
ATOM 533 O O . HIS A 1 81 ? 25.263 0.240 -33.043 1.00 97.88 81 HIS A O 1
ATOM 539 N N . CYS A 1 82 ? 27.372 0.211 -33.774 1.00 98.31 82 CYS A N 1
ATOM 540 C CA . CYS A 1 82 ? 27.000 0.206 -35.177 1.00 98.31 82 CYS A CA 1
ATOM 541 C C . CYS A 1 82 ? 26.307 -1.101 -35.565 1.00 98.31 82 CYS A C 1
ATOM 543 O O . CYS A 1 82 ? 26.532 -2.154 -34.975 1.00 98.31 82 CYS A O 1
ATOM 545 N N . SER A 1 83 ? 25.472 -1.065 -36.601 1.00 96.75 83 SER A N 1
ATOM 546 C CA . SER A 1 83 ? 24.814 -2.285 -37.090 1.00 96.75 83 SER A CA 1
ATOM 547 C C . SER A 1 83 ? 25.751 -3.227 -37.864 1.00 96.75 83 SER A C 1
ATOM 549 O O . SER A 1 83 ? 25.443 -4.408 -38.026 1.00 96.75 83 SER A O 1
ATOM 551 N N . GLY A 1 84 ? 26.868 -2.713 -38.395 1.00 96.50 84 GLY A N 1
ATOM 552 C CA . GLY A 1 84 ? 27.730 -3.439 -39.335 1.00 96.50 84 GLY A CA 1
ATOM 553 C C . GLY A 1 84 ? 27.207 -3.503 -40.774 1.00 96.50 84 GLY A C 1
ATOM 554 O O . GLY A 1 84 ? 27.872 -4.079 -41.632 1.00 96.50 84 GLY A O 1
ATOM 555 N N . ALA A 1 85 ? 26.018 -2.958 -41.048 1.00 96.38 85 ALA A N 1
ATOM 556 C CA . ALA A 1 85 ? 25.356 -3.050 -42.353 1.00 96.38 85 ALA A CA 1
ATOM 557 C C . ALA A 1 85 ? 24.779 -1.716 -42.855 1.00 96.38 85 ALA A C 1
ATOM 559 O O . ALA A 1 85 ? 24.268 -1.652 -43.972 1.00 96.38 85 ALA A O 1
ATOM 560 N N . SER A 1 86 ? 24.820 -0.672 -42.030 1.00 95.94 86 SER A N 1
ATOM 561 C CA . SER A 1 86 ? 24.407 0.689 -42.365 1.00 95.94 86 SER A CA 1
ATOM 562 C C . SER A 1 86 ? 25.070 1.689 -41.417 1.00 95.94 86 SER A C 1
ATOM 564 O O . SER A 1 86 ? 25.507 1.310 -40.329 1.00 95.94 86 SER A O 1
ATOM 566 N N . ASN A 1 87 ? 25.024 2.977 -41.770 1.00 95.44 87 ASN A N 1
ATOM 567 C CA . ASN A 1 87 ? 25.420 4.096 -40.902 1.00 95.44 87 ASN A CA 1
ATOM 568 C C . ASN A 1 87 ? 24.467 4.304 -39.691 1.00 95.44 87 ASN A C 1
ATOM 570 O O . ASN A 1 87 ? 24.474 5.348 -39.045 1.00 95.44 87 ASN A O 1
ATOM 574 N N . ALA A 1 88 ? 23.581 3.349 -39.391 1.00 95.19 88 ALA A N 1
ATOM 575 C CA . ALA A 1 88 ? 22.717 3.425 -38.221 1.00 95.19 88 ALA A CA 1
ATOM 576 C C . ALA A 1 88 ? 23.452 2.936 -36.965 1.00 95.19 88 ALA A C 1
ATOM 578 O O . ALA A 1 88 ? 23.993 1.824 -36.938 1.00 95.19 88 ALA A O 1
ATOM 579 N N . CYS A 1 89 ? 23.389 3.756 -35.917 1.00 97.44 89 CYS A N 1
ATOM 580 C CA . CYS A 1 89 ? 23.702 3.349 -34.555 1.00 97.44 89 CYS A CA 1
ATOM 581 C C . CYS A 1 89 ? 22.517 2.571 -33.965 1.00 97.44 89 CYS A C 1
ATOM 583 O O . CYS A 1 89 ? 21.361 2.948 -34.164 1.00 97.44 89 CYS A O 1
ATOM 585 N N . VAL A 1 90 ? 22.802 1.475 -33.270 1.00 97.50 90 VAL A N 1
ATOM 586 C CA . VAL A 1 90 ? 21.828 0.638 -32.570 1.00 97.50 90 VAL A CA 1
ATOM 587 C C . VAL A 1 90 ? 21.852 1.014 -31.094 1.00 97.50 90 VAL A C 1
ATOM 589 O O . VAL A 1 90 ? 22.871 0.814 -30.433 1.00 97.50 90 VAL A O 1
ATOM 592 N N . ASP A 1 91 ? 20.724 1.522 -30.593 1.00 97.88 91 ASP A N 1
ATOM 593 C CA . ASP A 1 91 ? 20.543 1.836 -29.174 1.00 97.88 91 ASP A CA 1
ATOM 594 C C . ASP A 1 91 ? 20.556 0.556 -28.326 1.00 97.88 91 ASP A C 1
ATOM 596 O O . ASP A 1 91 ? 19.863 -0.428 -28.628 1.00 97.88 91 ASP A O 1
ATOM 600 N N . ALA A 1 92 ? 21.304 0.579 -27.227 1.00 97.88 92 ALA A N 1
ATOM 601 C CA . ALA A 1 92 ? 21.315 -0.487 -26.239 1.00 97.88 92 ALA A CA 1
ATOM 602 C C . ALA A 1 92 ? 20.562 -0.071 -24.972 1.00 97.88 92 ALA A C 1
ATOM 604 O O . ALA A 1 92 ? 20.877 0.918 -24.322 1.00 97.88 92 ALA A O 1
ATOM 605 N N . PHE A 1 93 ? 19.608 -0.898 -24.540 1.00 98.38 93 PHE A N 1
ATOM 606 C CA . PHE A 1 93 ? 18.816 -0.632 -23.338 1.00 98.38 93 PHE A CA 1
ATOM 607 C C . PHE A 1 93 ? 19.191 -1.544 -22.173 1.00 98.38 93 PHE A C 1
ATOM 609 O O . PHE A 1 93 ? 19.634 -2.686 -22.341 1.00 98.38 93 PHE A O 1
ATOM 616 N N . ARG A 1 94 ? 18.964 -1.055 -20.953 1.00 98.31 94 ARG A N 1
ATOM 617 C CA . ARG A 1 94 ? 19.089 -1.855 -19.729 1.00 98.31 94 ARG A CA 1
ATOM 618 C C . ARG A 1 94 ? 18.044 -2.974 -19.708 1.00 98.31 94 ARG A C 1
ATOM 620 O O . ARG A 1 94 ? 16.920 -2.766 -20.164 1.00 98.31 94 ARG A O 1
ATOM 627 N N . PRO A 1 95 ? 18.372 -4.152 -19.145 1.00 98.00 95 PRO A N 1
ATOM 628 C CA . PRO A 1 95 ? 17.475 -5.305 -19.151 1.00 98.00 95 PRO A CA 1
ATOM 629 C C . PRO A 1 95 ? 16.202 -5.050 -18.342 1.00 98.00 95 PRO A C 1
ATOM 631 O O . PRO A 1 95 ? 16.188 -4.225 -17.429 1.00 98.00 95 PRO A O 1
ATOM 634 N N . ALA A 1 96 ? 15.159 -5.846 -18.600 1.00 98.12 96 ALA A N 1
ATOM 635 C CA . ALA A 1 96 ? 13.862 -5.701 -17.936 1.00 98.12 96 ALA A CA 1
ATOM 636 C C . ALA A 1 96 ? 13.863 -5.977 -16.416 1.00 98.12 96 ALA A C 1
ATOM 638 O O . ALA A 1 96 ? 12.860 -5.805 -15.735 1.00 98.12 96 ALA A O 1
ATOM 639 N N . THR A 1 97 ? 14.999 -6.413 -15.874 1.00 97.06 97 THR A N 1
ATOM 640 C CA . THR A 1 97 ? 15.235 -6.617 -14.440 1.00 97.06 97 THR A CA 1
ATOM 641 C C . THR A 1 97 ? 15.922 -5.426 -13.771 1.00 97.06 97 THR A C 1
ATOM 643 O O . THR A 1 97 ? 16.191 -5.471 -12.573 1.00 97.06 97 THR A O 1
ATOM 646 N N . PHE A 1 98 ? 16.294 -4.391 -14.528 1.00 98.06 98 PHE A N 1
ATOM 647 C CA . PHE A 1 98 ? 16.953 -3.212 -13.981 1.00 98.06 98 PHE A CA 1
ATOM 648 C C . PHE A 1 98 ? 15.914 -2.267 -13.379 1.00 98.06 98 PHE A C 1
ATOM 650 O O . PHE A 1 98 ? 15.101 -1.700 -14.106 1.00 98.06 98 PHE A O 1
ATOM 657 N N . THR A 1 99 ? 15.952 -2.075 -12.061 1.00 98.31 99 THR A N 1
ATOM 658 C CA . THR A 1 99 ? 15.133 -1.071 -11.373 1.00 98.31 99 THR A CA 1
ATOM 659 C C . THR A 1 99 ? 15.624 0.329 -11.732 1.00 98.31 99 THR A C 1
ATOM 661 O O . THR A 1 99 ? 16.699 0.740 -11.299 1.00 98.31 99 THR A O 1
ATOM 664 N N . CYS A 1 100 ? 14.835 1.064 -12.514 1.00 98.38 100 CYS A N 1
ATOM 665 C CA . CYS A 1 100 ? 15.142 2.441 -12.901 1.00 98.38 100 CYS A CA 1
ATOM 666 C C . CYS A 1 100 ? 14.594 3.467 -11.909 1.00 98.38 100 CYS A C 1
ATOM 668 O O . CYS A 1 100 ? 15.157 4.556 -11.791 1.00 98.38 100 CYS A O 1
ATOM 670 N N . ARG A 1 101 ? 13.556 3.103 -11.149 1.00 98.19 101 ARG A N 1
ATOM 671 C CA . ARG A 1 101 ? 13.102 3.867 -9.990 1.00 98.19 101 ARG A CA 1
ATOM 672 C C . ARG A 1 101 ? 12.741 2.914 -8.845 1.00 98.19 101 ARG A C 1
ATOM 674 O O . ARG A 1 101 ? 11.907 2.030 -9.022 1.00 98.19 101 ARG A O 1
ATOM 681 N N . PRO A 1 102 ? 13.372 3.044 -7.668 1.00 98.00 102 PRO A N 1
ATOM 682 C CA . PRO A 1 102 ? 12.976 2.266 -6.503 1.00 98.00 102 PRO A CA 1
ATOM 683 C C . PRO A 1 102 ? 11.645 2.773 -5.932 1.00 98.00 102 PRO A C 1
ATOM 685 O O . PRO A 1 102 ? 11.307 3.953 -6.063 1.00 98.00 102 PRO A O 1
ATOM 688 N N . ALA A 1 103 ? 10.934 1.888 -5.233 1.00 98.06 103 ALA A N 1
ATOM 689 C CA . ALA A 1 103 ? 9.779 2.262 -4.427 1.00 98.06 103 ALA A CA 1
ATOM 690 C C . ALA A 1 103 ? 10.209 3.197 -3.278 1.00 98.06 103 ALA A C 1
ATOM 692 O O . ALA A 1 103 ? 11.152 2.902 -2.542 1.00 98.06 103 ALA A O 1
ATOM 693 N N . GLY A 1 104 ? 9.515 4.322 -3.126 1.00 96.44 104 GLY A N 1
ATOM 694 C CA . GLY A 1 104 ? 9.712 5.327 -2.080 1.00 96.44 104 GLY A CA 1
ATOM 695 C C . GLY A 1 104 ? 8.897 5.084 -0.806 1.00 96.44 104 GLY A C 1
ATOM 696 O O . GLY A 1 104 ? 9.050 5.828 0.159 1.00 96.44 104 GLY A O 1
ATOM 697 N N . GLY A 1 105 ? 8.046 4.057 -0.780 1.00 95.88 105 GLY A N 1
ATOM 698 C CA . GLY A 1 105 ? 7.239 3.673 0.376 1.00 95.88 105 GLY A CA 1
ATOM 699 C C . GLY A 1 105 ? 6.520 2.342 0.153 1.00 95.88 105 GLY A C 1
ATOM 700 O O . GLY A 1 105 ? 6.632 1.735 -0.908 1.00 95.88 105 GLY A O 1
ATOM 701 N N . GLN A 1 106 ? 5.789 1.869 1.165 1.00 96.81 106 GLN A N 1
ATOM 702 C CA . GLN A 1 106 ? 5.078 0.584 1.095 1.00 96.81 106 GLN A CA 1
ATOM 703 C C . GLN A 1 106 ? 3.918 0.580 0.087 1.00 96.81 106 GLN A C 1
ATOM 705 O O . GLN A 1 106 ? 3.535 -0.488 -0.381 1.00 96.81 106 GLN A O 1
ATOM 710 N N . CYS A 1 107 ? 3.382 1.757 -0.250 1.00 98.00 107 CYS A N 1
ATOM 711 C CA . CYS A 1 107 ? 2.320 1.933 -1.241 1.00 98.00 107 CYS A CA 1
ATOM 712 C C . CYS A 1 107 ? 2.851 2.433 -2.590 1.00 98.00 107 CYS A C 1
ATOM 714 O O . CYS A 1 107 ? 2.097 2.944 -3.414 1.00 98.00 107 CYS A O 1
ATOM 716 N N . ASP A 1 108 ? 4.148 2.271 -2.835 1.00 98.62 108 ASP A N 1
ATOM 717 C CA . ASP A 1 108 ? 4.809 2.654 -4.074 1.00 98.62 108 ASP A CA 1
ATOM 718 C C . ASP A 1 108 ? 5.335 1.413 -4.801 1.00 98.62 108 ASP A C 1
ATOM 720 O O . ASP A 1 108 ? 5.864 0.493 -4.172 1.00 98.62 108 ASP A O 1
ATOM 724 N N . VAL A 1 109 ? 5.197 1.370 -6.123 1.00 98.06 109 VAL A N 1
ATOM 725 C CA . VAL A 1 109 ? 5.730 0.269 -6.934 1.00 98.06 109 VAL A CA 1
ATOM 726 C C . VAL A 1 109 ? 7.116 0.663 -7.426 1.00 98.06 109 VAL A C 1
ATOM 728 O O . VAL A 1 109 ? 7.347 1.803 -7.786 1.00 98.06 109 VAL A O 1
ATOM 731 N N . ALA A 1 110 ? 8.073 -0.262 -7.441 1.00 98.06 110 ALA A N 1
ATOM 732 C CA . ALA A 1 110 ? 9.347 -0.003 -8.106 1.00 98.06 110 ALA A CA 1
ATOM 733 C C . ALA A 1 110 ? 9.198 -0.235 -9.617 1.00 98.06 110 ALA A C 1
ATOM 735 O O . ALA A 1 110 ? 8.778 -1.319 -10.028 1.00 98.06 110 ALA A O 1
ATOM 736 N N . GLU A 1 111 ? 9.589 0.725 -10.452 1.00 98.44 111 GLU A N 1
ATOM 737 C CA . GLU A 1 111 ? 9.601 0.543 -11.901 1.00 98.44 111 GLU A CA 1
ATOM 738 C C . GLU A 1 111 ? 10.917 -0.068 -12.364 1.00 98.44 111 GLU A C 1
ATOM 740 O O . GLU A 1 111 ? 12.028 0.337 -11.994 1.00 98.44 111 GLU A O 1
ATOM 745 N N . MET A 1 112 ? 10.765 -1.056 -13.234 1.00 98.31 112 MET A N 1
ATOM 746 C CA . MET A 1 112 ? 11.858 -1.706 -13.930 1.00 98.31 112 MET A CA 1
ATOM 747 C C . MET A 1 112 ? 11.840 -1.295 -15.393 1.00 98.31 112 MET A C 1
ATOM 749 O O . MET A 1 112 ? 10.784 -1.026 -15.963 1.00 98.31 112 MET A O 1
ATOM 753 N N . CYS A 1 113 ? 13.011 -1.265 -16.012 1.00 98.44 113 CYS A N 1
ATOM 754 C CA . CYS A 1 113 ? 13.121 -1.029 -17.441 1.00 98.44 113 CYS A CA 1
ATOM 755 C C . CYS A 1 113 ? 12.325 -2.055 -18.247 1.00 98.44 113 CYS A C 1
ATOM 757 O O . CYS A 1 113 ? 12.012 -3.144 -17.779 1.00 98.44 113 CYS A O 1
ATOM 759 N N . THR A 1 114 ? 12.017 -1.726 -19.497 1.00 97.88 114 THR A N 1
ATOM 760 C CA . THR A 1 114 ? 11.320 -2.653 -20.400 1.00 97.88 114 THR A CA 1
ATOM 761 C C . THR A 1 114 ? 12.281 -3.544 -21.186 1.00 97.88 114 THR A C 1
ATOM 763 O O . THR A 1 114 ? 11.852 -4.534 -21.773 1.00 97.88 114 THR A O 1
ATOM 766 N N . GLY A 1 115 ? 13.571 -3.192 -21.234 1.00 97.56 115 GLY A N 1
ATOM 767 C CA . GLY A 1 115 ? 14.534 -3.791 -22.162 1.00 97.56 115 GLY A CA 1
ATOM 768 C C . GLY A 1 115 ? 14.456 -3.252 -23.592 1.00 97.56 115 GLY A C 1
ATOM 769 O O . GLY A 1 115 ? 15.194 -3.729 -24.445 1.00 97.56 115 GLY A O 1
ATOM 770 N N . ALA A 1 116 ? 13.570 -2.289 -23.866 1.00 97.00 116 ALA A N 1
ATOM 771 C CA . ALA A 1 116 ? 13.292 -1.799 -25.219 1.00 97.00 116 ALA A CA 1
ATOM 772 C C . ALA A 1 116 ? 13.177 -0.265 -25.318 1.00 97.00 116 ALA A C 1
ATOM 774 O O . ALA A 1 116 ? 12.795 0.256 -26.361 1.00 97.00 116 ALA A O 1
ATOM 775 N N . SER A 1 117 ? 13.433 0.460 -24.228 1.00 96.88 117 SER A N 1
ATOM 776 C CA . SER A 1 117 ? 13.352 1.920 -24.178 1.00 96.88 117 SER A CA 1
ATOM 777 C C . SER A 1 117 ? 14.336 2.477 -23.154 1.00 96.88 117 SER A C 1
ATOM 779 O O . SER A 1 117 ? 14.503 1.887 -22.085 1.00 96.88 117 SER A O 1
ATOM 781 N N . GLY A 1 118 ? 14.930 3.635 -23.458 1.00 97.56 118 GLY A N 1
ATOM 782 C CA . GLY A 1 118 ? 15.796 4.375 -22.539 1.00 97.56 118 GLY A CA 1
ATOM 783 C C . GLY A 1 118 ? 15.030 5.078 -21.414 1.00 97.56 118 GLY A C 1
ATOM 784 O O . GLY A 1 118 ? 15.604 5.408 -20.376 1.00 97.56 118 GLY A O 1
ATOM 785 N N . THR A 1 119 ? 13.714 5.269 -21.547 1.00 97.62 119 THR A N 1
ATOM 786 C CA . THR A 1 119 ? 12.893 5.878 -20.490 1.00 97.62 119 THR A CA 1
ATOM 787 C C . THR A 1 119 ? 12.428 4.841 -19.471 1.00 97.62 119 THR A C 1
ATOM 789 O O . THR A 1 119 ? 11.978 3.757 -19.842 1.00 97.62 119 THR A O 1
ATOM 792 N N . CYS A 1 120 ? 12.482 5.197 -18.187 1.00 98.06 120 CYS A N 1
ATOM 793 C CA . CYS A 1 120 ? 11.818 4.425 -17.137 1.00 98.06 120 CYS A CA 1
ATOM 794 C C . CYS A 1 120 ? 10.293 4.482 -17.343 1.00 98.06 120 CYS A C 1
ATOM 796 O O . CYS A 1 120 ? 9.795 5.543 -17.740 1.00 98.06 120 CYS A O 1
ATOM 798 N N . PRO A 1 121 ? 9.544 3.391 -17.098 1.00 98.00 121 PRO A N 1
ATOM 799 C CA . PRO A 1 121 ? 8.086 3.433 -17.123 1.00 98.00 121 PRO A CA 1
ATOM 800 C C . PRO A 1 121 ? 7.501 4.513 -16.209 1.00 98.00 121 PRO A C 1
ATOM 802 O O . PRO A 1 121 ? 8.168 5.022 -15.308 1.00 98.00 121 PRO A O 1
ATOM 805 N N . ALA A 1 122 ? 6.234 4.853 -16.456 1.00 97.56 122 ALA A N 1
ATOM 806 C CA . ALA A 1 122 ? 5.515 5.804 -15.623 1.00 97.56 122 ALA A CA 1
ATOM 807 C C . ALA A 1 122 ? 5.490 5.335 -14.162 1.00 97.56 122 ALA A C 1
ATOM 809 O O . ALA A 1 122 ? 5.296 4.155 -13.887 1.00 97.56 122 ALA A O 1
ATOM 810 N N . ASP A 1 123 ? 5.660 6.297 -13.263 1.00 97.31 123 ASP A N 1
ATOM 811 C CA . ASP A 1 123 ? 5.608 6.125 -11.818 1.00 97.31 123 ASP A CA 1
ATOM 812 C C . ASP A 1 123 ? 4.189 5.724 -11.389 1.00 97.31 123 ASP A C 1
ATOM 814 O O . ASP A 1 123 ? 3.237 6.484 -11.607 1.00 97.31 123 ASP A O 1
ATOM 818 N N . ILE A 1 124 ? 4.040 4.516 -10.842 1.00 97.31 124 ILE A N 1
ATOM 819 C CA . ILE A 1 124 ? 2.749 3.980 -10.407 1.00 97.31 124 ILE A CA 1
ATOM 820 C C . ILE A 1 124 ? 2.749 3.667 -8.912 1.00 97.31 124 ILE A C 1
ATOM 822 O O . ILE A 1 124 ? 3.702 3.146 -8.339 1.00 97.31 124 ILE A O 1
ATOM 826 N N . VAL A 1 125 ? 1.609 3.931 -8.283 1.00 98.00 125 VAL A N 1
ATOM 827 C CA . VAL A 1 125 ? 1.355 3.591 -6.882 1.00 98.00 125 VAL A CA 1
ATOM 828 C C . VAL A 1 125 ? 0.660 2.240 -6.764 1.00 98.00 125 VAL A C 1
ATOM 830 O O . VAL A 1 125 ? -0.002 1.765 -7.694 1.00 98.00 125 VAL A O 1
ATOM 833 N N . VAL A 1 126 ? 0.801 1.610 -5.601 1.00 98.25 126 VAL A N 1
ATOM 834 C CA . VAL A 1 126 ? 0.087 0.376 -5.271 1.00 98.25 126 VAL A CA 1
ATOM 835 C C . VAL A 1 126 ? -1.426 0.659 -5.274 1.00 98.25 126 VAL A C 1
ATOM 837 O O . VAL A 1 126 ? -1.851 1.676 -4.721 1.00 98.25 126 VAL A O 1
ATOM 840 N N . PRO A 1 127 ? -2.263 -0.213 -5.872 1.00 97.69 127 PRO A N 1
ATOM 841 C CA . PRO A 1 127 ? -3.710 -0.019 -5.905 1.00 97.69 127 PRO A CA 1
ATOM 842 C C . PRO A 1 127 ? -4.352 0.135 -4.522 1.00 97.69 127 PRO A C 1
ATOM 844 O O . PRO A 1 127 ? -3.867 -0.399 -3.522 1.00 97.69 127 PRO A O 1
ATOM 847 N N . ALA A 1 128 ? -5.497 0.819 -4.485 1.00 97.38 128 ALA A N 1
ATOM 848 C CA . ALA A 1 128 ? -6.250 1.007 -3.254 1.00 97.38 128 ALA A CA 1
ATOM 849 C C . ALA A 1 128 ? -6.691 -0.334 -2.630 1.00 97.38 128 ALA A C 1
ATOM 851 O O . ALA A 1 128 ? -7.104 -1.251 -3.342 1.00 97.38 128 ALA A O 1
ATOM 852 N N . GLY A 1 129 ? -6.643 -0.429 -1.300 1.00 95.69 129 GLY A N 1
ATOM 853 C CA . GLY A 1 129 ? -7.090 -1.602 -0.537 1.00 95.69 129 GLY A CA 1
ATOM 854 C C . GLY A 1 129 ? -6.026 -2.681 -0.310 1.00 95.69 129 GLY A C 1
ATOM 855 O O . GLY A 1 129 ? -6.313 -3.680 0.346 1.00 95.69 129 GLY A O 1
ATOM 856 N N . ILE A 1 130 ? -4.804 -2.501 -0.818 1.00 96.88 130 ILE A N 1
ATOM 857 C CA . ILE A 1 130 ? -3.676 -3.369 -0.463 1.00 96.88 130 ILE A CA 1
ATOM 858 C C . ILE A 1 130 ? -3.187 -3.005 0.939 1.00 96.88 130 ILE A C 1
ATOM 860 O O . ILE A 1 130 ? -2.909 -1.841 1.212 1.00 96.88 130 ILE A O 1
ATOM 864 N N . VAL A 1 131 ? -3.088 -4.010 1.811 1.00 96.00 131 VAL A N 1
ATOM 865 C CA . VAL A 1 131 ? -2.617 -3.850 3.192 1.00 96.00 131 VAL A CA 1
ATOM 866 C C . VAL A 1 131 ? -1.163 -3.387 3.216 1.00 96.00 131 VAL A C 1
ATOM 868 O O . VAL A 1 131 ? -0.316 -3.932 2.503 1.00 96.00 131 VAL A O 1
ATOM 871 N N . CYS A 1 132 ? -0.881 -2.409 4.065 1.00 96.31 132 CYS A N 1
ATOM 872 C CA . CYS A 1 132 ? 0.450 -1.892 4.347 1.00 96.31 132 CYS A CA 1
ATOM 873 C C . CYS A 1 132 ? 0.613 -1.686 5.866 1.00 96.31 132 CYS A C 1
ATOM 875 O O . CYS A 1 132 ? -0.254 -2.090 6.635 1.00 96.31 132 CYS A O 1
ATOM 877 N N . GLY A 1 133 ? 1.741 -1.132 6.315 1.00 92.38 133 GLY A N 1
ATOM 878 C CA . GLY A 1 133 ? 1.912 -0.761 7.720 1.00 92.38 133 GLY A CA 1
ATOM 879 C C . GLY A 1 133 ? 2.042 -1.950 8.673 1.00 92.38 133 GLY A C 1
ATOM 880 O O . GLY A 1 133 ? 2.574 -3.009 8.312 1.00 92.38 133 GLY A O 1
ATOM 881 N N . SER A 1 134 ? 1.622 -1.742 9.921 1.00 84.38 134 SER A N 1
ATOM 882 C CA . SER A 1 134 ? 1.599 -2.794 10.940 1.00 84.38 134 SER A CA 1
ATOM 883 C C . SER A 1 134 ? 0.298 -3.591 10.868 1.00 84.38 134 SER A C 1
ATOM 885 O O . SER A 1 134 ? -0.771 -3.049 10.623 1.00 84.38 134 SER A O 1
ATOM 887 N N . LEU A 1 135 ? 0.373 -4.896 11.144 1.00 80.06 135 LEU A N 1
ATOM 888 C CA . LEU A 1 135 ? -0.815 -5.756 11.265 1.00 80.06 135 LEU A CA 1
ATOM 889 C C . LEU A 1 135 ? -1.375 -5.803 12.694 1.00 80.06 135 LEU A C 1
ATOM 891 O O . LEU A 1 135 ? -2.398 -6.442 12.940 1.00 80.06 135 LEU A O 1
ATOM 895 N N . THR A 1 136 ? -0.678 -5.197 13.653 1.00 78.38 136 THR A N 1
ATOM 896 C CA . THR A 1 136 ? -1.135 -5.120 15.040 1.00 78.38 136 THR A CA 1
ATOM 897 C C . THR A 1 136 ? -2.126 -3.977 15.170 1.00 78.38 136 THR A C 1
ATOM 899 O O . THR A 1 136 ? -1.710 -2.827 15.127 1.00 78.38 136 THR A O 1
ATOM 902 N N . VAL A 1 137 ? -3.405 -4.297 15.353 1.00 75.81 137 VAL A N 1
ATOM 903 C CA . VAL A 1 137 ? -4.446 -3.291 15.581 1.00 75.81 137 VAL A CA 1
ATOM 904 C C . VAL A 1 137 ? -4.702 -3.120 17.076 1.00 75.81 137 VAL A C 1
ATOM 906 O O . VAL A 1 137 ? -5.011 -4.083 17.786 1.00 75.81 137 VAL A O 1
ATOM 909 N N . GLU A 1 138 ? -4.542 -1.894 17.562 1.00 83.31 138 GLU A N 1
ATOM 910 C CA . GLU A 1 138 ? -5.082 -1.463 18.853 1.00 83.31 138 GLU A CA 1
ATOM 911 C C . GLU A 1 138 ? -6.595 -1.197 18.733 1.00 83.31 138 GLU A C 1
ATOM 913 O O . GLU A 1 138 ? -7.158 -1.203 17.641 1.00 83.31 138 GLU A O 1
ATOM 918 N N . GLN A 1 139 ? -7.296 -0.982 19.851 1.00 89.75 139 GLN A N 1
ATOM 919 C CA . GLN A 1 139 ? -8.766 -0.861 19.846 1.00 89.75 139 GLN A CA 1
ATOM 920 C C . GLN A 1 139 ? -9.292 0.315 19.006 1.00 89.75 139 GLN A C 1
ATOM 922 O O . GLN A 1 139 ? -10.391 0.225 18.464 1.00 89.75 139 GLN A O 1
ATOM 927 N N . CYS A 1 140 ? -8.512 1.394 18.898 1.00 93.00 140 CYS A N 1
ATOM 928 C CA . CYS A 1 140 ? -8.838 2.575 18.096 1.00 93.00 140 CYS A CA 1
ATOM 929 C C . CYS A 1 140 ? -8.030 2.677 16.803 1.00 93.00 140 CYS A C 1
ATOM 931 O O . CYS A 1 140 ? -7.945 3.741 16.187 1.00 93.00 140 CYS A O 1
ATOM 933 N N . ASP A 1 141 ? -7.488 1.549 16.366 1.00 93.62 141 ASP A N 1
ATOM 934 C CA . ASP A 1 141 ? -6.684 1.423 15.167 1.00 93.62 141 ASP A CA 1
ATOM 935 C C . ASP A 1 141 ? -7.364 0.474 14.181 1.00 93.62 141 ASP A C 1
ATOM 937 O O . ASP A 1 141 ? -8.127 -0.416 14.571 1.00 93.62 141 ASP A O 1
ATOM 941 N N . VAL A 1 142 ? -7.111 0.657 12.890 1.00 91.75 142 VAL A N 1
ATOM 942 C CA . VAL A 1 142 ? -7.545 -0.302 11.870 1.00 91.75 142 VAL A CA 1
ATOM 943 C C . VAL A 1 142 ? -6.363 -0.691 10.999 1.00 91.75 142 VAL A C 1
ATOM 945 O O . VAL A 1 142 ? -5.298 -0.097 11.063 1.00 91.75 142 VAL A O 1
ATOM 948 N N . VAL A 1 143 ? -6.533 -1.740 10.197 1.00 93.44 143 VAL A N 1
ATOM 949 C CA . VAL A 1 143 ? -5.476 -2.162 9.278 1.00 93.44 143 VAL A CA 1
ATOM 950 C C . VAL A 1 143 ? -5.245 -1.070 8.238 1.00 93.44 143 VAL A C 1
ATOM 952 O O . VAL A 1 143 ? -6.169 -0.718 7.496 1.00 93.44 143 VAL A O 1
ATOM 955 N N . ASP A 1 144 ? -4.005 -0.601 8.150 1.00 95.25 144 ASP A N 1
ATOM 956 C CA . ASP A 1 144 ? -3.597 0.361 7.139 1.00 95.25 144 ASP A CA 1
ATOM 957 C C . ASP A 1 144 ? -3.697 -0.245 5.739 1.00 95.25 144 ASP A C 1
ATOM 959 O O . ASP A 1 144 ? -3.223 -1.354 5.459 1.00 95.25 144 ASP A O 1
ATOM 963 N N . VAL A 1 145 ? -4.303 0.504 4.821 1.00 96.12 145 VAL A N 1
ATOM 964 C CA . VAL A 1 145 ? -4.388 0.126 3.411 1.00 96.12 145 VAL A CA 1
ATOM 965 C C . VAL A 1 145 ? -3.982 1.289 2.524 1.00 96.12 145 VAL A C 1
ATOM 967 O O . VAL A 1 145 ? -4.325 2.443 2.781 1.00 96.12 145 VAL A O 1
ATOM 970 N N . CYS A 1 146 ? -3.292 0.979 1.430 1.00 97.88 146 CYS A N 1
ATOM 971 C CA . CYS A 1 146 ? -2.980 1.958 0.401 1.00 97.88 146 CYS A CA 1
ATOM 972 C C . CYS A 1 146 ? -4.273 2.585 -0.133 1.00 97.88 146 CYS A C 1
ATOM 974 O O . CYS A 1 146 ? -5.273 1.893 -0.340 1.00 97.88 146 CYS A O 1
ATOM 976 N N . ASN A 1 147 ? -4.253 3.890 -0.396 1.00 96.62 147 ASN A N 1
ATOM 977 C CA . ASN A 1 147 ? -5.400 4.618 -0.950 1.00 96.62 147 ASN A CA 1
ATOM 978 C C . ASN A 1 147 ? -5.377 4.711 -2.486 1.00 96.62 147 ASN A C 1
ATOM 980 O O . ASN A 1 147 ? -6.317 5.231 -3.083 1.00 96.62 147 ASN A O 1
ATOM 984 N N . GLY A 1 148 ? -4.325 4.194 -3.130 1.00 96.75 148 GLY A N 1
ATOM 985 C CA . GLY A 1 148 ? -4.156 4.252 -4.581 1.00 96.75 148 GLY A CA 1
ATOM 986 C C . GLY A 1 148 ? -3.703 5.612 -5.112 1.00 96.75 148 GLY A C 1
ATOM 987 O O . GLY A 1 148 ? -3.777 5.831 -6.319 1.00 96.75 148 GLY A O 1
ATOM 988 N N . THR A 1 149 ? -3.252 6.521 -4.242 1.00 96.06 149 THR A N 1
ATOM 989 C CA . THR A 1 149 ? -2.721 7.840 -4.625 1.00 96.06 149 THR A CA 1
ATOM 990 C C . THR A 1 149 ? -1.415 8.186 -3.916 1.00 96.06 149 THR A C 1
ATOM 992 O O . THR A 1 149 ? -0.524 8.759 -4.539 1.00 96.06 149 THR A O 1
ATOM 995 N N . ASP A 1 150 ? -1.282 7.830 -2.638 1.00 95.75 150 ASP A N 1
ATOM 996 C CA . ASP A 1 150 ? -0.095 8.096 -1.831 1.00 95.75 150 ASP A CA 1
ATOM 997 C C . ASP A 1 150 ? 0.896 6.932 -1.878 1.00 95.75 150 ASP A C 1
ATOM 999 O O . ASP A 1 150 ? 0.531 5.757 -1.892 1.00 95.75 150 ASP A O 1
ATOM 1003 N N . LYS A 1 151 ? 2.183 7.283 -1.859 1.00 97.31 151 LYS A N 1
ATOM 1004 C CA . LYS A 1 151 ? 3.311 6.338 -1.854 1.00 97.31 151 LYS A CA 1
ATOM 1005 C C . LYS A 1 151 ? 3.639 5.808 -0.462 1.00 97.31 151 LYS A C 1
ATOM 1007 O O . LYS A 1 151 ? 4.168 4.706 -0.305 1.00 97.31 151 LYS A O 1
ATOM 1012 N N . SER A 1 152 ? 3.352 6.610 0.557 1.00 96.56 152 SER A N 1
ATOM 1013 C CA . SER A 1 152 ? 3.431 6.205 1.955 1.00 96.56 152 SER A CA 1
ATOM 1014 C C . SER A 1 152 ? 2.199 5.398 2.339 1.00 96.56 152 SER A C 1
ATOM 1016 O O . SER A 1 152 ? 1.108 5.649 1.835 1.00 96.56 152 SER A O 1
ATOM 1018 N N . CYS A 1 153 ? 2.375 4.470 3.274 1.00 96.31 153 CYS A N 1
ATOM 1019 C CA . CYS A 1 153 ? 1.242 3.830 3.919 1.00 96.31 153 CYS A CA 1
ATOM 1020 C C . CYS A 1 153 ? 0.532 4.861 4.814 1.00 96.31 153 CYS A C 1
ATOM 1022 O O . CYS A 1 153 ? 1.205 5.444 5.672 1.00 96.31 153 CYS A O 1
ATOM 1024 N N . PRO A 1 154 ? -0.758 5.161 4.586 1.00 94.75 154 PRO A N 1
ATOM 1025 C CA . PRO A 1 154 ? -1.510 6.023 5.485 1.00 94.75 154 PRO A CA 1
ATOM 1026 C C . PRO A 1 154 ? -1.773 5.288 6.800 1.00 94.75 154 PRO A C 1
ATOM 1028 O O . PRO A 1 154 ? -2.051 4.097 6.781 1.00 94.75 154 PRO A O 1
ATOM 1031 N N . ASP A 1 155 ? -1.721 6.022 7.907 1.00 92.88 155 ASP A N 1
ATOM 1032 C CA . ASP A 1 155 ? -2.067 5.524 9.238 1.00 92.88 155 ASP A CA 1
ATOM 1033 C C . ASP A 1 155 ? -3.582 5.676 9.454 1.00 92.88 155 ASP A C 1
ATOM 1035 O O . ASP A 1 155 ? -4.087 6.793 9.626 1.00 92.88 155 ASP A O 1
ATOM 1039 N N . LEU A 1 156 ? -4.330 4.581 9.335 1.00 93.38 156 LEU A N 1
ATOM 1040 C CA . LEU A 1 156 ? -5.788 4.572 9.381 1.00 93.38 156 LEU A CA 1
ATOM 1041 C C . LEU A 1 156 ? -6.285 4.263 10.790 1.00 93.38 156 LEU A C 1
ATOM 1043 O O . LEU A 1 156 ? -6.032 3.206 11.356 1.00 93.38 156 LEU A O 1
ATOM 1047 N N . LYS A 1 157 ? -7.096 5.172 11.330 1.00 93.81 157 LYS A N 1
ATOM 1048 C CA . LYS A 1 157 ? -7.680 5.032 12.666 1.00 93.81 157 LYS A CA 1
ATOM 1049 C C . LYS A 1 157 ? -9.120 4.558 12.619 1.00 93.81 157 LYS A C 1
ATOM 1051 O O . LYS A 1 157 ? -9.837 4.771 11.635 1.00 93.81 157 LYS A O 1
ATOM 1056 N N . ALA A 1 158 ? -9.552 3.918 13.702 1.00 93.19 158 ALA A N 1
ATOM 1057 C CA . ALA A 1 158 ? -10.951 3.562 13.866 1.00 93.19 158 ALA A CA 1
ATOM 1058 C C . ALA A 1 158 ? -11.818 4.836 13.817 1.00 93.19 158 ALA A C 1
ATOM 1060 O O . ALA A 1 158 ? -11.434 5.855 14.397 1.00 93.19 158 ALA A O 1
ATOM 1061 N N . PRO A 1 159 ? -12.983 4.816 13.145 1.00 93.06 159 PRO A N 1
ATOM 1062 C CA . PRO A 1 159 ? -13.844 5.988 13.059 1.00 93.06 159 PRO A CA 1
ATOM 1063 C C . PRO A 1 159 ? -14.261 6.516 14.440 1.00 93.06 159 PRO A C 1
ATOM 1065 O O . PRO A 1 159 ? -14.450 5.707 15.361 1.00 93.06 159 PRO A O 1
ATOM 1068 N N . PRO A 1 160 ? -14.502 7.835 14.572 1.00 94.31 160 PRO A N 1
ATOM 1069 C CA . PRO A 1 160 ? -15.065 8.402 15.787 1.00 94.31 160 PRO A CA 1
ATOM 1070 C C . PRO A 1 160 ? -16.340 7.666 16.220 1.00 94.31 160 PRO A C 1
ATOM 1072 O O . PRO A 1 160 ? -17.215 7.401 15.389 1.00 94.31 160 PRO A O 1
ATOM 1075 N N . GLY A 1 161 ? -16.457 7.334 17.506 1.00 89.25 161 GLY A N 1
ATOM 1076 C CA . GLY A 1 161 ? -17.593 6.575 18.043 1.00 89.25 161 GLY A CA 1
ATOM 1077 C C . GLY A 1 161 ? -17.415 5.052 18.050 1.00 89.25 161 GLY A C 1
ATOM 1078 O O . GLY A 1 161 ? -18.290 4.348 18.554 1.00 89.25 161 GLY A O 1
ATOM 1079 N N . THR A 1 162 ? -16.313 4.521 17.506 1.00 93.00 162 THR A N 1
ATOM 1080 C CA . THR A 1 162 ? -16.005 3.082 17.597 1.00 93.00 162 THR A CA 1
ATOM 1081 C C . THR A 1 162 ? -15.811 2.691 19.068 1.00 93.00 162 THR A C 1
ATOM 1083 O O . THR A 1 162 ? -15.022 3.354 19.736 1.00 93.00 162 THR A O 1
ATOM 1086 N N . PRO A 1 163 ? -16.499 1.661 19.601 1.00 89.94 163 PRO A N 1
ATOM 1087 C CA . PRO A 1 163 ? -16.364 1.284 21.008 1.00 89.94 163 PRO A CA 1
ATOM 1088 C C . PRO A 1 163 ? -14.940 0.852 21.368 1.00 89.94 163 PRO A C 1
ATOM 1090 O O . PRO A 1 163 ? -14.353 0.020 20.675 1.00 89.94 163 PRO A O 1
ATOM 1093 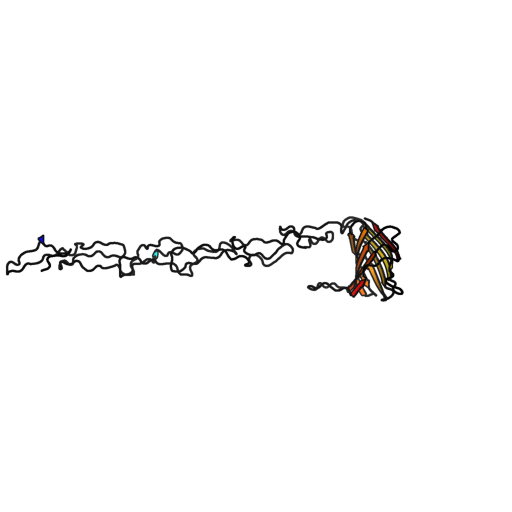N N . CYS A 1 164 ? -14.429 1.362 22.483 1.00 92.19 164 CYS A N 1
ATOM 1094 C CA . CYS A 1 164 ? -13.126 1.008 23.044 1.00 92.19 164 CYS A CA 1
ATOM 1095 C C . CYS A 1 164 ? -13.211 0.915 24.579 1.00 92.19 164 CYS A C 1
ATOM 1097 O O . CYS A 1 164 ? -14.303 0.958 25.145 1.00 92.19 164 CYS A O 1
ATOM 1099 N N . ASN A 1 165 ? -12.081 0.685 25.243 1.00 86.06 165 ASN A N 1
ATOM 1100 C CA . ASN A 1 165 ? -11.957 0.638 26.696 1.00 86.06 165 ASN A CA 1
ATOM 1101 C C . ASN A 1 165 ? -10.649 1.333 27.102 1.00 86.06 165 ASN A C 1
ATOM 1103 O O . ASN A 1 165 ? -9.565 0.891 26.714 1.00 86.06 165 ASN A O 1
ATOM 1107 N N . ASP A 1 166 ? -10.751 2.406 27.884 1.00 83.06 166 ASP A N 1
ATOM 1108 C CA . ASP A 1 166 ? -9.612 3.198 28.380 1.00 83.06 166 ASP A CA 1
ATOM 1109 C C . ASP A 1 166 ? -8.965 2.604 29.653 1.00 83.06 166 ASP A C 1
ATOM 1111 O O . ASP A 1 166 ? -8.039 3.176 30.234 1.00 83.06 166 ASP A O 1
ATOM 1115 N N . ASN A 1 167 ? -9.426 1.421 30.066 1.00 82.00 167 ASN A N 1
ATOM 1116 C CA . ASN A 1 167 ? -9.122 0.721 31.309 1.00 82.00 167 ASN A CA 1
ATOM 1117 C C . ASN A 1 167 ? -9.508 1.486 32.590 1.00 82.00 167 ASN A C 1
ATOM 1119 O O . ASN A 1 167 ? -9.119 1.056 33.684 1.00 82.00 167 ASN A O 1
ATOM 1123 N N . ASP A 1 168 ? -10.291 2.563 32.503 1.00 79.19 168 ASP A N 1
ATOM 1124 C CA . ASP A 1 168 ? -10.908 3.206 33.656 1.00 79.19 168 ASP A CA 1
ATOM 1125 C C . ASP A 1 168 ? -12.290 2.590 33.917 1.00 79.19 168 ASP A C 1
ATOM 1127 O O . ASP A 1 168 ? -13.268 2.765 33.204 1.00 79.19 168 ASP A O 1
ATOM 1131 N N . VAL A 1 169 ? -12.407 1.852 35.019 1.00 73.50 169 VAL A N 1
ATOM 1132 C CA . VAL A 1 169 ? -13.681 1.236 35.435 1.00 73.50 169 VAL A CA 1
ATOM 1133 C C . VAL A 1 169 ? -14.759 2.259 35.830 1.00 73.50 169 VAL A C 1
ATOM 1135 O O . VAL A 1 169 ? -15.881 1.872 36.165 1.00 73.50 169 VAL A O 1
ATOM 1138 N N . CYS A 1 170 ? -14.415 3.546 35.886 1.00 72.62 170 CYS A N 1
ATOM 1139 C CA . CYS A 1 170 ? -15.295 4.639 36.282 1.00 72.62 170 CYS A CA 1
ATOM 1140 C C . CYS A 1 170 ? -15.916 5.408 35.110 1.00 72.62 170 CYS A C 1
ATOM 1142 O O . CYS A 1 170 ? -16.774 6.271 35.349 1.00 72.62 170 CYS A O 1
ATOM 1144 N N . THR A 1 171 ? -15.537 5.075 33.881 1.00 74.69 171 THR A N 1
ATOM 1145 C CA . THR A 1 171 ? -16.091 5.583 32.623 1.00 74.69 171 THR A CA 1
ATOM 1146 C C . THR A 1 171 ? -16.909 4.471 31.950 1.00 74.69 171 THR A C 1
ATOM 1148 O O . THR A 1 171 ? -16.809 3.287 32.282 1.00 74.69 171 THR A O 1
ATOM 1151 N N . TYR A 1 172 ? -17.878 4.855 31.116 1.00 73.38 172 TYR A N 1
ATOM 1152 C CA . TYR A 1 172 ? -18.695 3.908 30.355 1.00 73.38 172 TYR A CA 1
ATOM 1153 C C . TYR A 1 172 ? -19.030 4.489 28.992 1.00 73.38 172 TYR A C 1
ATOM 1155 O O . TYR A 1 172 ? -19.350 5.674 28.879 1.00 73.38 172 TYR A O 1
ATOM 1163 N N . GLY A 1 173 ? -19.076 3.608 27.992 1.00 80.31 173 GLY A N 1
ATOM 1164 C CA . GLY A 1 173 ? -19.359 3.990 26.617 1.00 80.31 173 GLY A CA 1
ATOM 1165 C C . GLY A 1 173 ? -18.177 4.718 25.993 1.00 80.31 173 GLY A C 1
ATOM 1166 O O . GLY A 1 173 ? -18.397 5.695 25.285 1.00 80.31 173 GLY A O 1
ATOM 1167 N N . ASP A 1 174 ? -16.958 4.267 26.294 1.00 88.00 174 ASP A N 1
ATOM 1168 C CA . ASP A 1 174 ? -15.735 4.841 25.744 1.00 88.00 174 ASP A CA 1
ATOM 1169 C C . ASP A 1 174 ? -15.705 4.618 24.238 1.00 88.00 174 ASP A C 1
ATOM 1171 O O . ASP A 1 174 ? -16.099 3.563 23.715 1.00 88.00 174 ASP A O 1
ATOM 1175 N N . THR A 1 175 ? -15.267 5.648 23.530 1.00 93.12 175 THR A N 1
ATOM 1176 C CA . THR A 1 175 ? -15.277 5.641 22.075 1.00 93.12 175 THR A CA 1
ATOM 1177 C C . THR A 1 175 ? -14.010 6.233 21.519 1.00 93.12 175 THR A C 1
ATOM 1179 O O . THR A 1 175 ? -13.477 7.197 22.054 1.00 93.12 175 THR A O 1
ATOM 1182 N N . CYS A 1 176 ? -13.570 5.697 20.391 1.00 95.75 176 CYS A N 1
ATOM 1183 C CA . CYS A 1 176 ? -12.466 6.273 19.655 1.00 95.75 176 CYS A CA 1
ATOM 1184 C C . CYS A 1 176 ? -12.816 7.684 19.180 1.00 95.75 176 CYS A C 1
ATOM 1186 O O . CYS A 1 176 ? -13.948 7.941 18.762 1.00 95.75 176 CYS A O 1
ATOM 1188 N N . ASP A 1 177 ? -11.833 8.574 19.194 1.00 93.88 177 ASP A N 1
ATOM 1189 C CA . ASP A 1 177 ? -11.960 9.971 18.766 1.00 93.88 177 ASP A CA 1
ATOM 1190 C C . ASP A 1 177 ? -11.683 10.175 17.262 1.00 93.88 177 ASP A C 1
ATOM 1192 O O . ASP A 1 177 ? -11.916 11.251 16.710 1.00 93.88 177 ASP A O 1
ATOM 1196 N N . GLY A 1 178 ? -11.196 9.131 16.584 1.00 93.31 178 GLY A N 1
ATOM 1197 C CA . GLY A 1 178 ? -10.748 9.160 15.188 1.00 93.31 178 GLY A CA 1
ATOM 1198 C C . GLY A 1 178 ? -9.269 9.503 14.989 1.00 93.31 178 GLY A C 1
ATOM 1199 O O . GLY A 1 178 ? -8.802 9.481 13.853 1.00 93.31 178 GLY A O 1
ATOM 1200 N N . SER A 1 179 ? -8.527 9.800 16.058 1.00 92.75 179 SER A N 1
ATOM 1201 C CA . SER A 1 179 ? -7.073 10.021 16.051 1.00 92.75 179 SER A CA 1
ATOM 1202 C C . SER A 1 179 ? -6.272 8.805 16.530 1.00 92.75 179 SER A C 1
ATOM 1204 O O . SER A 1 179 ? -5.042 8.821 16.506 1.00 92.75 179 SER A O 1
ATOM 1206 N N . GLY A 1 180 ? -6.963 7.730 16.918 1.00 92.19 180 GLY A N 1
ATOM 1207 C CA . GLY A 1 180 ? -6.361 6.540 17.519 1.00 92.19 180 GLY A CA 1
ATOM 1208 C C . GLY A 1 180 ? -6.418 6.543 19.044 1.00 92.19 180 GLY A C 1
ATOM 1209 O O . GLY A 1 180 ? -5.911 5.616 19.670 1.00 92.19 180 GLY A O 1
ATOM 1210 N N . THR A 1 181 ? -7.058 7.548 19.647 1.00 92.56 181 THR A N 1
ATOM 1211 C CA . THR A 1 181 ? -7.223 7.641 21.098 1.00 92.56 181 THR A CA 1
ATOM 1212 C C . THR A 1 181 ? -8.589 7.099 21.500 1.00 92.56 181 THR A C 1
ATOM 1214 O O . THR A 1 181 ? -9.592 7.361 20.836 1.00 92.56 181 THR A O 1
ATOM 1217 N N . CYS A 1 182 ? -8.625 6.333 22.591 1.00 92.31 182 CYS A N 1
ATOM 1218 C CA . CYS A 1 182 ? -9.873 5.961 23.243 1.00 92.31 182 CYS A CA 1
ATOM 1219 C C . CYS A 1 182 ? -10.277 7.081 24.204 1.00 92.31 182 CYS A C 1
ATOM 1221 O O . CYS A 1 182 ? -9.615 7.281 25.223 1.00 92.31 182 CYS A O 1
ATOM 1223 N N . ASP A 1 183 ? -11.330 7.821 23.863 1.00 91.25 183 ASP A N 1
ATOM 1224 C CA . ASP A 1 183 ? -11.876 8.853 24.733 1.00 91.25 183 ASP A CA 1
ATOM 1225 C C . ASP A 1 183 ? -12.802 8.225 25.771 1.00 91.25 183 ASP A C 1
ATOM 1227 O O . ASP A 1 183 ? -13.738 7.488 25.440 1.00 91.25 183 ASP A O 1
ATOM 1231 N N . ALA A 1 184 ? -12.556 8.597 27.027 1.00 83.56 184 ALA A N 1
ATOM 1232 C CA . ALA A 1 184 ? -13.419 8.301 28.154 1.00 83.56 184 ALA A CA 1
ATOM 1233 C C . ALA A 1 184 ? -14.860 8.735 27.861 1.00 83.56 184 ALA A C 1
ATOM 1235 O O . ALA A 1 184 ? -15.134 9.900 27.543 1.00 83.56 184 ALA A O 1
ATOM 1236 N N . GLY A 1 185 ? -15.797 7.807 28.034 1.00 75.81 185 GLY A N 1
ATOM 1237 C CA . GLY A 1 185 ? -17.216 8.121 28.016 1.00 75.81 185 GLY A CA 1
ATOM 1238 C C . GLY A 1 185 ? -17.636 8.957 29.233 1.00 75.81 185 GLY A C 1
ATOM 1239 O O . GLY A 1 185 ? -16.828 9.496 29.993 1.00 75.81 185 GLY A O 1
ATOM 1240 N N . SER A 1 186 ? -18.942 9.092 29.464 1.00 71.25 186 SER A N 1
ATOM 1241 C CA . SER A 1 186 ? -19.438 9.886 30.596 1.00 71.25 186 SER A CA 1
ATOM 1242 C C . SER A 1 186 ? -18.984 9.296 31.941 1.00 71.25 186 SER A C 1
ATOM 1244 O O . SER A 1 186 ? -19.405 8.201 32.318 1.00 71.25 186 SER A O 1
ATOM 1246 N N . GLY A 1 187 ? -18.163 10.043 32.685 1.00 61.69 187 GLY A N 1
ATOM 1247 C CA . GLY A 1 187 ? -17.693 9.678 34.022 1.00 61.69 187 GLY A CA 1
ATOM 1248 C C . GLY A 1 187 ? -18.747 9.934 35.099 1.00 61.69 187 GLY A C 1
ATOM 1249 O O . GLY A 1 187 ? -18.780 11.004 35.700 1.00 61.69 187 GLY A O 1
ATOM 1250 N N . ASP A 1 188 ? -19.610 8.953 35.355 1.00 57.12 188 ASP A N 1
ATOM 1251 C CA . ASP A 1 188 ? -20.542 8.970 36.500 1.00 57.12 188 ASP A CA 1
ATOM 1252 C C . ASP A 1 188 ? -20.668 7.584 37.176 1.00 57.12 188 ASP A C 1
ATOM 1254 O O . ASP A 1 188 ? -21.447 7.388 38.109 1.00 57.12 188 ASP A O 1
ATOM 1258 N N . ALA A 1 189 ? -19.867 6.592 36.754 1.00 59.12 189 ALA A N 1
ATOM 1259 C CA . ALA A 1 189 ? -19.987 5.219 37.249 1.00 59.12 189 ALA A CA 1
ATOM 1260 C C . ALA A 1 189 ? -19.341 4.988 38.630 1.00 59.12 189 ALA A C 1
ATOM 1262 O O . ALA A 1 189 ? -19.636 3.996 39.286 1.00 59.12 189 ALA A O 1
ATOM 1263 N N . CYS A 1 190 ? -18.499 5.902 39.121 1.00 65.38 190 CYS A N 1
ATOM 1264 C CA . CYS A 1 190 ? -17.844 5.800 40.435 1.00 65.38 190 CYS A CA 1
ATOM 1265 C C . CYS A 1 190 ? -18.130 6.985 41.363 1.00 65.38 190 CYS A C 1
ATOM 1267 O O . CYS A 1 190 ? -17.341 7.253 42.281 1.00 65.38 190 CYS A O 1
ATOM 1269 N N . ALA A 1 191 ? -19.223 7.712 41.127 1.00 74.12 191 ALA A N 1
ATOM 1270 C CA . ALA A 1 191 ? -19.652 8.776 42.020 1.00 74.12 191 ALA A CA 1
ATOM 1271 C C . ALA A 1 191 ? -19.825 8.258 43.461 1.00 74.12 191 ALA A C 1
ATOM 1273 O O . ALA A 1 191 ? -20.114 7.078 43.699 1.00 74.12 191 ALA A O 1
ATOM 1274 N N . ALA A 1 192 ? -19.624 9.151 44.435 1.00 84.69 192 ALA A N 1
ATOM 1275 C CA . ALA A 1 192 ? -20.073 8.870 45.790 1.00 84.69 192 ALA A CA 1
ATOM 1276 C C . ALA A 1 192 ? -21.590 8.645 45.755 1.00 84.69 192 ALA A C 1
ATOM 1278 O O . ALA A 1 192 ? -22.304 9.294 44.998 1.00 84.69 192 ALA A O 1
ATOM 1279 N N . GLY A 1 193 ? -22.065 7.686 46.534 1.00 87.81 193 GLY A N 1
ATOM 1280 C CA . GLY A 1 193 ? -23.477 7.359 46.569 1.00 87.81 193 GLY A CA 1
ATOM 1281 C C . GLY A 1 193 ? -23.748 6.090 47.349 1.00 87.81 193 GLY A C 1
ATOM 1282 O O . GLY A 1 193 ? -22.846 5.332 47.723 1.00 87.81 193 GLY A O 1
ATOM 1283 N N . LYS A 1 194 ? -25.019 5.879 47.654 1.00 92.00 194 LYS A N 1
ATOM 1284 C CA . LYS A 1 194 ? -25.490 4.776 48.474 1.00 92.00 194 LYS A CA 1
ATOM 1285 C C . LYS A 1 194 ? -26.797 4.260 47.915 1.00 92.00 194 LYS A C 1
ATOM 1287 O O . LYS A 1 194 ? -27.766 4.996 47.794 1.00 92.00 194 LYS A O 1
ATOM 1292 N N . VAL A 1 195 ? -26.824 2.967 47.660 1.00 93.69 195 VAL A N 1
ATOM 1293 C CA . VAL A 1 195 ? -27.992 2.245 47.193 1.00 93.69 195 VAL A CA 1
ATOM 1294 C C . VAL A 1 195 ? -28.358 1.240 48.258 1.00 93.69 195 VAL A C 1
ATOM 1296 O O . VAL A 1 195 ? -27.543 0.416 48.677 1.00 93.69 195 VAL A O 1
ATOM 1299 N N . THR A 1 196 ? -29.581 1.338 48.747 1.00 94.56 196 THR A N 1
ATOM 1300 C CA . THR A 1 196 ? -30.113 0.409 49.741 1.00 94.56 196 THR A CA 1
ATOM 1301 C C . THR A 1 196 ? -31.417 -0.150 49.245 1.00 94.56 196 THR A C 1
ATOM 1303 O O . THR A 1 196 ? -32.164 0.534 48.553 1.00 94.56 196 THR A O 1
ATOM 1306 N N . GLY A 1 197 ? -31.704 -1.390 49.597 1.00 92.88 197 GLY A N 1
ATOM 1307 C CA . GLY A 1 197 ? -32.969 -1.975 49.219 1.00 92.88 197 GLY A CA 1
ATOM 1308 C C . GLY A 1 197 ? -33.250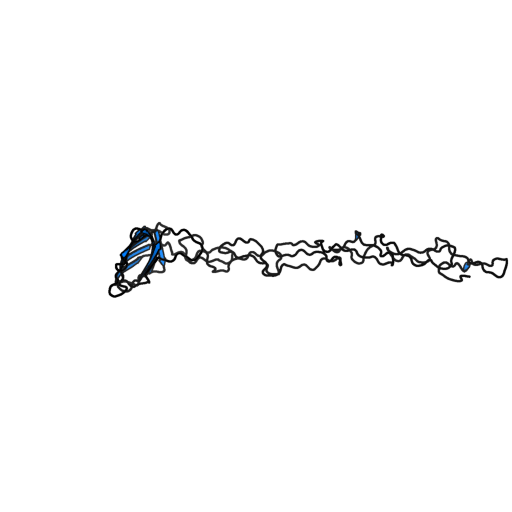 -3.228 50.005 1.00 92.88 197 GLY A C 1
ATOM 1309 O O . GLY A 1 197 ? -32.341 -3.957 50.405 1.00 92.88 197 GLY A O 1
ATOM 1310 N N . GLY A 1 198 ? -34.527 -3.473 50.239 1.00 92.19 198 GLY A N 1
ATOM 1311 C CA . GLY A 1 198 ? -34.975 -4.690 50.884 1.00 92.19 198 GLY A CA 1
ATOM 1312 C C . GLY A 1 198 ? -36.438 -4.939 50.600 1.00 92.19 198 GLY A C 1
ATOM 1313 O O . GLY A 1 198 ? -37.226 -3.996 50.527 1.00 92.19 198 GLY A O 1
ATOM 1314 N N . GLY A 1 199 ? -36.802 -6.208 50.448 1.00 89.56 199 GLY A N 1
ATOM 1315 C CA . GLY A 1 199 ? -38.191 -6.592 50.274 1.00 89.56 199 GLY A CA 1
ATOM 1316 C C . GLY A 1 199 ? -38.399 -7.915 49.569 1.00 89.56 199 GLY A C 1
ATOM 1317 O O . GLY A 1 199 ? -37.558 -8.815 49.617 1.00 89.56 199 GLY A O 1
ATOM 1318 N N . GLN A 1 200 ? -39.562 -8.033 48.929 1.00 88.75 200 GLN A N 1
ATOM 1319 C CA . GLN A 1 200 ? -39.953 -9.219 48.177 1.00 88.75 200 GLN A CA 1
ATOM 1320 C C . GLN A 1 200 ? -40.251 -8.905 46.717 1.00 88.75 200 GLN A C 1
ATOM 1322 O O . GLN A 1 200 ? -40.899 -7.906 46.400 1.00 88.75 200 GLN A O 1
ATOM 1327 N N . VAL A 1 201 ? -39.842 -9.822 45.848 1.00 83.38 201 VAL A N 1
ATOM 1328 C CA . VAL A 1 201 ? -40.284 -9.910 44.460 1.00 83.38 201 VAL A CA 1
ATOM 1329 C C . VAL A 1 201 ? -41.290 -11.053 44.377 1.00 83.38 201 VAL A C 1
ATOM 1331 O O . VAL A 1 201 ? -41.016 -12.152 44.862 1.00 83.38 201 VAL A O 1
ATOM 1334 N N . VAL A 1 202 ? -42.455 -10.809 43.773 1.00 73.44 202 VAL A N 1
ATOM 1335 C CA . VAL A 1 202 ? -43.487 -11.840 43.567 1.00 73.44 202 VAL A CA 1
ATOM 1336 C C . VAL A 1 202 ? -43.722 -12.007 42.061 1.00 73.44 202 VAL A C 1
ATOM 1338 O O . VAL A 1 202 ? -44.535 -11.277 41.496 1.00 73.44 202 VAL A O 1
ATOM 1341 N N . PRO A 1 203 ? -42.986 -12.925 41.401 1.00 59.44 203 PRO A N 1
ATOM 1342 C CA . PRO A 1 203 ? -43.099 -13.228 39.972 1.00 59.44 203 PRO A CA 1
ATOM 1343 C C . PRO A 1 203 ? -44.507 -13.619 39.509 1.00 59.44 203 PRO A C 1
ATOM 1345 O O . PRO A 1 203 ? -44.950 -13.195 38.443 1.00 59.44 203 PRO A O 1
ATOM 1348 N N . THR A 1 204 ? -45.173 -14.448 40.317 1.00 61.97 204 THR A N 1
ATOM 1349 C CA . THR A 1 204 ? -46.388 -15.210 39.997 1.00 61.97 204 THR A CA 1
ATOM 1350 C C . THR A 1 204 ? -47.036 -15.685 41.304 1.00 61.97 204 THR A C 1
ATOM 1352 O O . THR A 1 204 ? -46.433 -15.586 42.374 1.00 61.97 204 THR A O 1
ATOM 1355 N N . ILE A 1 205 ? -48.267 -16.211 41.269 1.00 54.31 205 ILE A N 1
ATOM 1356 C CA . ILE A 1 205 ? -48.863 -16.850 42.456 1.00 54.31 205 ILE A CA 1
ATOM 1357 C C . ILE A 1 205 ? -48.048 -18.110 42.788 1.00 54.31 205 ILE A C 1
ATOM 1359 O O . ILE A 1 205 ? -48.147 -19.105 42.081 1.00 54.31 205 ILE A O 1
ATOM 1363 N N . GLY A 1 206 ? -47.254 -18.057 43.859 1.00 56.66 206 GLY A N 1
ATOM 1364 C CA . GLY A 1 206 ? -46.451 -19.183 44.356 1.00 56.66 206 GLY A CA 1
ATOM 1365 C C . GLY A 1 206 ? -44.951 -18.898 44.390 1.00 56.66 206 GLY A C 1
ATOM 1366 O O . GLY A 1 206 ? -44.288 -19.326 45.330 1.00 56.66 206 GLY A O 1
ATOM 1367 N N . ASP A 1 207 ? -44.451 -18.088 43.457 1.00 66.25 207 ASP A N 1
ATOM 1368 C CA . ASP A 1 207 ? -43.046 -17.693 43.422 1.00 66.25 207 ASP A CA 1
ATOM 1369 C C . ASP A 1 207 ? -42.791 -16.495 44.327 1.00 66.25 207 ASP A C 1
ATOM 1371 O O . ASP A 1 207 ? -43.496 -15.482 44.273 1.00 66.25 207 ASP A O 1
ATOM 1375 N N . LYS A 1 208 ? -41.769 -16.598 45.172 1.00 80.94 208 LYS A N 1
ATOM 1376 C CA . LYS A 1 208 ? -41.343 -15.509 46.050 1.00 80.94 208 LYS A CA 1
ATOM 1377 C C . LYS A 1 208 ? -39.831 -15.453 46.046 1.00 80.94 208 LYS A C 1
ATOM 1379 O O . LYS A 1 208 ? -39.181 -16.464 46.282 1.00 80.94 208 LYS A O 1
ATOM 1384 N N . ALA A 1 209 ? -39.277 -14.269 45.846 1.00 87.88 209 ALA A N 1
ATOM 1385 C CA . ALA A 1 209 ? -37.888 -14.004 46.173 1.00 87.88 209 ALA A CA 1
ATOM 1386 C C . ALA A 1 209 ? -37.810 -12.912 47.234 1.00 87.88 209 ALA A C 1
ATOM 1388 O O . ALA A 1 209 ? -38.632 -11.997 47.258 1.00 87.88 209 ALA A O 1
ATOM 1389 N N . SER A 1 210 ? -36.847 -13.022 48.137 1.00 91.56 210 SER A N 1
ATOM 1390 C CA . SER A 1 210 ? -36.545 -12.013 49.150 1.00 91.56 210 SER A CA 1
ATOM 1391 C C . SER A 1 210 ? -35.170 -11.441 48.881 1.00 91.56 210 SER A C 1
ATOM 1393 O O . SER A 1 210 ? -34.252 -12.184 48.553 1.00 91.56 210 SER A O 1
ATOM 1395 N N . PHE A 1 211 ? -35.013 -10.136 49.042 1.00 93.00 211 PHE A N 1
ATOM 1396 C CA . PHE A 1 211 ? -33.732 -9.481 48.836 1.00 93.00 211 PHE A CA 1
ATOM 1397 C C . PHE A 1 211 ? -33.461 -8.450 49.924 1.00 93.00 211 PHE A C 1
ATOM 1399 O O . PHE A 1 211 ? -34.382 -7.901 50.533 1.00 93.00 211 PHE A O 1
ATOM 1406 N N . GLY A 1 212 ? -32.182 -8.201 50.161 1.00 94.56 212 GLY A N 1
ATOM 1407 C CA . GLY A 1 212 ? -31.674 -7.162 51.037 1.00 94.56 212 GLY A CA 1
ATOM 1408 C C . GLY A 1 212 ? -30.254 -6.817 50.624 1.00 94.56 212 GLY A C 1
ATOM 1409 O O . GLY A 1 212 ? -29.406 -7.703 50.530 1.00 94.56 212 GLY A O 1
ATOM 1410 N N . PHE A 1 213 ? -29.986 -5.545 50.362 1.00 96.31 213 PHE A N 1
ATOM 1411 C CA . PHE A 1 213 ? -28.657 -5.092 49.993 1.00 96.31 213 PHE A CA 1
ATOM 1412 C C . PHE A 1 213 ? -28.369 -3.680 50.489 1.00 96.31 213 PHE A C 1
ATOM 1414 O O . PHE A 1 213 ? -29.254 -2.839 50.663 1.00 96.31 213 PHE A O 1
ATOM 1421 N N . VAL A 1 214 ? -27.081 -3.426 50.671 1.00 96.00 214 VAL A N 1
ATOM 1422 C CA . VAL A 1 214 ? -26.503 -2.090 50.754 1.00 96.00 214 VAL A CA 1
ATOM 1423 C C . VAL A 1 214 ? -25.295 -2.100 49.836 1.00 96.00 214 VAL A C 1
ATOM 1425 O O . VAL A 1 214 ? -24.465 -2.993 49.951 1.00 96.00 214 VAL A O 1
ATOM 1428 N N . ALA A 1 215 ? -25.188 -1.115 48.959 1.00 94.44 215 ALA A N 1
ATOM 1429 C CA . ALA A 1 215 ? -24.005 -0.825 48.167 1.00 94.44 215 ALA A CA 1
ATOM 1430 C C . ALA A 1 215 ? -23.680 0.654 48.369 1.00 94.44 215 ALA A C 1
ATOM 1432 O O . ALA A 1 215 ? -24.550 1.505 48.215 1.00 94.44 215 ALA A O 1
ATOM 1433 N N . GLN A 1 216 ? -22.459 0.980 48.772 1.00 92.75 216 GLN A N 1
ATOM 1434 C CA . GLN A 1 216 ? -22.081 2.342 49.124 1.00 92.75 216 GLN A CA 1
ATOM 1435 C C . GLN A 1 216 ? -20.654 2.657 48.702 1.00 92.75 216 GLN A C 1
ATOM 1437 O O . GLN A 1 216 ? -19.731 1.880 48.944 1.00 92.75 216 GLN A O 1
ATOM 1442 N N . ARG A 1 217 ? -20.472 3.871 48.192 1.00 89.88 217 ARG A N 1
ATOM 1443 C CA . ARG A 1 217 ? -19.181 4.508 47.972 1.00 89.88 217 ARG A CA 1
ATOM 1444 C C . ARG A 1 217 ? -19.194 5.881 48.639 1.00 89.88 217 ARG A C 1
ATOM 1446 O O . ARG A 1 217 ? -20.050 6.705 48.343 1.00 89.88 217 ARG A O 1
ATOM 1453 N N . GLN A 1 218 ? -18.299 6.112 49.598 1.00 84.31 218 GLN A N 1
ATOM 1454 C CA . GLN A 1 218 ? -18.325 7.343 50.406 1.00 84.31 218 GLN A CA 1
ATOM 1455 C C . GLN A 1 218 ? -17.681 8.545 49.708 1.00 84.31 218 GLN A C 1
ATOM 1457 O O . GLN A 1 218 ? -18.067 9.680 49.965 1.00 84.31 218 GLN A O 1
ATOM 1462 N N . THR A 1 219 ? -16.700 8.299 48.844 1.00 79.25 219 THR A N 1
ATOM 1463 C CA . THR A 1 219 ? -15.956 9.332 48.118 1.00 79.25 219 THR A CA 1
ATOM 1464 C C . THR A 1 219 ? -15.898 8.977 46.640 1.00 79.25 219 THR A C 1
ATOM 1466 O O . THR A 1 219 ? -15.926 7.797 46.286 1.00 79.25 219 THR A O 1
ATOM 1469 N N . LEU A 1 220 ? -15.771 9.986 45.776 1.00 73.81 220 LEU A N 1
ATOM 1470 C CA . LEU A 1 220 ? -15.457 9.775 44.362 1.00 73.81 220 LEU A CA 1
ATOM 1471 C C . LEU A 1 220 ? -14.206 8.887 44.255 1.00 73.81 220 LEU A C 1
ATOM 1473 O O . LEU A 1 220 ? -13.243 9.108 44.991 1.00 73.81 220 LEU A O 1
ATOM 1477 N N . GLN A 1 221 ? -14.262 7.846 43.418 1.00 70.44 221 GLN A N 1
ATOM 1478 C CA . GLN A 1 221 ? -13.189 6.846 43.248 1.00 70.44 221 GLN A CA 1
ATOM 1479 C C . GLN A 1 221 ? -12.791 6.070 44.527 1.00 70.44 221 GLN A C 1
ATOM 1481 O O . GLN A 1 221 ? -11.837 5.296 44.516 1.00 70.44 221 GLN A O 1
ATOM 1486 N N . GLY A 1 222 ? -13.534 6.216 45.630 1.00 76.12 222 GLY A N 1
ATOM 1487 C CA . GLY A 1 222 ? -13.323 5.435 46.849 1.00 76.12 222 GLY A CA 1
ATOM 1488 C C . GLY A 1 222 ? -13.701 3.958 46.676 1.00 76.12 222 GLY A C 1
ATOM 1489 O O . GLY A 1 222 ? -14.387 3.601 45.708 1.00 76.12 222 GLY A O 1
ATOM 1490 N N . PRO A 1 223 ? -13.301 3.087 47.622 1.00 82.25 223 PRO A N 1
ATOM 1491 C CA . PRO A 1 223 ? -13.698 1.687 47.600 1.00 82.25 223 PRO A CA 1
ATOM 1492 C C . PRO A 1 223 ? -15.217 1.562 47.735 1.00 82.25 223 PRO A C 1
ATOM 1494 O O . PRO A 1 223 ? -15.846 2.247 48.550 1.00 82.25 223 PRO A O 1
ATOM 1497 N N . THR A 1 224 ? -15.803 0.656 46.952 1.00 87.62 224 THR A N 1
ATOM 1498 C CA . THR A 1 224 ? -17.194 0.258 47.167 1.00 87.62 224 THR A CA 1
ATOM 1499 C C . THR A 1 224 ? -17.249 -0.694 48.355 1.00 87.62 224 THR A C 1
ATOM 1501 O O . THR A 1 224 ? -16.434 -1.603 48.489 1.00 87.62 224 THR A O 1
ATOM 1504 N N . THR A 1 225 ? -18.218 -0.468 49.227 1.00 92.06 225 THR A N 1
ATOM 1505 C CA . THR A 1 225 ? -18.516 -1.310 50.382 1.00 92.06 225 THR A CA 1
ATOM 1506 C C . THR A 1 225 ? -19.979 -1.701 50.337 1.00 92.06 225 THR A C 1
ATOM 1508 O O . THR A 1 225 ? -20.801 -1.008 49.738 1.00 92.06 225 THR A O 1
ATOM 1511 N N . GLY A 1 226 ? -20.331 -2.810 50.971 1.00 94.81 226 GLY A N 1
ATOM 1512 C CA . GLY A 1 226 ? -21.706 -3.263 50.952 1.00 94.81 226 GLY A CA 1
ATOM 1513 C C . GLY A 1 226 ? -21.833 -4.764 51.027 1.00 94.81 226 GLY A C 1
ATOM 1514 O O . GLY A 1 226 ? -20.846 -5.497 51.077 1.00 94.81 226 GLY A O 1
ATOM 1515 N N . HIS A 1 227 ? -23.075 -5.215 51.021 1.00 96.44 227 HIS A N 1
ATOM 1516 C CA . HIS A 1 227 ? -23.411 -6.622 51.045 1.00 96.44 227 HIS A CA 1
ATOM 1517 C C . HIS A 1 227 ? -24.715 -6.850 50.289 1.00 96.44 227 HIS A C 1
ATOM 1519 O O . HIS A 1 227 ? -25.647 -6.055 50.414 1.00 96.44 227 HIS A O 1
ATOM 1525 N N . CYS A 1 228 ? -24.790 -7.947 49.542 1.00 96.19 228 CYS A N 1
ATOM 1526 C CA . CYS A 1 228 ? -25.996 -8.405 48.871 1.00 96.19 228 CYS A CA 1
ATOM 1527 C C . CYS A 1 228 ? -26.469 -9.724 49.480 1.00 96.19 228 CYS A C 1
ATOM 1529 O O . CYS A 1 228 ? -25.670 -10.615 49.774 1.00 96.19 228 CYS A O 1
ATOM 1531 N N . ASN A 1 229 ? -27.776 -9.834 49.683 1.00 95.25 229 ASN A N 1
ATOM 1532 C CA . ASN A 1 229 ? -28.449 -11.056 50.073 1.00 95.25 229 ASN A CA 1
ATOM 1533 C C . ASN A 1 229 ? -29.714 -11.216 49.222 1.00 95.25 229 ASN A C 1
ATOM 1535 O O . ASN A 1 229 ? -30.619 -10.387 49.312 1.00 95.25 229 ASN A O 1
ATOM 1539 N N . TYR A 1 230 ? -29.793 -12.271 48.417 1.00 92.75 230 TYR A N 1
ATOM 1540 C CA . TYR A 1 230 ? -30.953 -12.579 47.576 1.00 92.75 230 TYR A CA 1
ATOM 1541 C C . TYR A 1 230 ? -31.322 -14.053 47.717 1.00 92.75 230 TYR A C 1
ATOM 1543 O O . TYR A 1 230 ? -30.456 -14.914 47.617 1.00 92.75 230 TYR A O 1
ATOM 1551 N N . VAL A 1 231 ? -32.598 -14.351 47.950 1.00 91.38 231 VAL A N 1
ATOM 1552 C CA . VAL A 1 231 ? -33.114 -15.713 48.125 1.00 91.38 231 VAL A CA 1
ATOM 1553 C C . VAL A 1 231 ? -34.306 -15.916 47.203 1.00 91.38 231 VAL A C 1
ATOM 1555 O O . VAL A 1 231 ? -35.341 -15.284 47.402 1.00 91.38 231 VAL A O 1
ATOM 1558 N N . ASN A 1 232 ? -34.188 -16.815 46.233 1.00 87.88 232 ASN A N 1
ATOM 1559 C CA . ASN A 1 232 ? -35.304 -17.316 45.442 1.00 87.88 232 ASN A CA 1
ATOM 1560 C C . ASN A 1 232 ? -35.905 -18.529 46.168 1.00 87.88 232 ASN A C 1
ATOM 1562 O O . ASN A 1 232 ? -35.292 -19.592 46.242 1.00 87.88 232 ASN A O 1
ATOM 1566 N N . HIS A 1 233 ? -37.110 -18.379 46.720 1.00 86.88 233 HIS A N 1
ATOM 1567 C CA . HIS A 1 233 ? -37.761 -19.440 47.499 1.00 86.88 233 HIS A CA 1
ATOM 1568 C C . HIS A 1 233 ? -38.318 -20.568 46.626 1.00 86.88 233 HIS A C 1
ATOM 1570 O O . HIS A 1 233 ? -38.635 -21.630 47.153 1.00 86.88 233 HIS A O 1
ATOM 1576 N N . THR A 1 234 ? -38.425 -20.359 45.312 1.00 84.19 234 THR A N 1
ATOM 1577 C CA . THR A 1 234 ? -38.876 -21.390 44.370 1.00 84.19 234 THR A CA 1
ATOM 1578 C C . THR A 1 234 ? -37.725 -22.297 43.957 1.00 84.19 234 THR A C 1
ATOM 1580 O O . THR A 1 234 ? -37.851 -23.518 44.014 1.00 84.19 234 THR A O 1
ATOM 1583 N N . THR A 1 235 ? -36.598 -21.716 43.536 1.00 82.94 235 THR A N 1
ATOM 1584 C CA . THR A 1 235 ? -35.424 -22.485 43.083 1.00 82.94 235 THR A CA 1
ATOM 1585 C C . THR A 1 235 ? -34.518 -22.905 44.241 1.00 82.94 235 THR A C 1
ATOM 1587 O O . THR A 1 235 ? -33.662 -23.770 44.073 1.00 82.94 235 THR A O 1
ATOM 1590 N N . GLY A 1 236 ? -34.698 -22.306 45.424 1.00 83.69 236 GLY A N 1
ATOM 1591 C CA . GLY A 1 236 ? -33.819 -22.480 46.580 1.00 83.69 236 GLY A CA 1
ATOM 1592 C C . GLY A 1 236 ? -32.487 -21.741 46.444 1.00 83.69 236 GLY A C 1
ATOM 1593 O O . GLY A 1 236 ? -31.613 -21.924 47.285 1.00 83.69 236 GLY A O 1
ATOM 1594 N N . LEU A 1 237 ? -32.321 -20.928 45.397 1.00 85.19 237 LEU A N 1
ATOM 1595 C CA . LEU A 1 237 ? -31.116 -20.150 45.162 1.00 85.19 237 LEU A CA 1
ATOM 1596 C C . LEU A 1 237 ? -30.925 -19.085 46.246 1.00 85.19 237 LEU A C 1
ATOM 1598 O O . LEU A 1 237 ? -31.807 -18.265 46.488 1.00 85.19 237 LEU A O 1
ATOM 1602 N N . HIS A 1 238 ? -29.733 -19.043 46.827 1.00 90.56 238 HIS A N 1
ATOM 1603 C CA . HIS A 1 238 ? -29.316 -18.056 47.810 1.00 90.56 238 HIS A CA 1
ATOM 1604 C C . HIS A 1 238 ? -27.989 -17.422 47.404 1.00 90.56 238 HIS A C 1
ATOM 1606 O O . HIS A 1 238 ? -26.959 -18.089 47.439 1.00 90.56 238 HIS A O 1
ATOM 1612 N N . VAL A 1 239 ? -28.023 -16.137 47.054 1.00 90.69 239 VAL A N 1
ATOM 1613 C CA . VAL A 1 239 ? -26.852 -15.280 46.839 1.00 90.69 239 VAL A CA 1
ATOM 1614 C C . VAL A 1 239 ? -26.521 -14.554 48.131 1.00 90.69 239 VAL A C 1
ATOM 1616 O O . VAL A 1 239 ? -27.384 -13.898 48.720 1.00 90.69 239 VAL A O 1
ATOM 1619 N N . ASN A 1 240 ? -25.265 -14.630 48.551 1.00 93.88 240 ASN A N 1
ATOM 1620 C CA . ASN A 1 240 ? -24.767 -13.938 49.727 1.00 93.88 240 ASN A CA 1
ATOM 1621 C C . ASN A 1 240 ? -23.314 -13.506 49.509 1.00 93.88 240 ASN A C 1
ATOM 1623 O O . ASN A 1 240 ? -22.443 -14.357 49.330 1.00 93.88 240 ASN A O 1
ATOM 1627 N N . GLY A 1 241 ? -23.032 -12.204 49.516 1.00 93.88 241 GLY A N 1
ATOM 1628 C CA . GLY A 1 241 ? -21.647 -11.752 49.420 1.00 93.88 241 GLY A CA 1
ATOM 1629 C C . GLY A 1 241 ? -21.428 -10.242 49.447 1.00 93.88 241 GLY A C 1
ATOM 1630 O O . GLY A 1 241 ? -22.384 -9.464 49.354 1.00 93.88 241 GLY A O 1
ATOM 1631 N N . PRO A 1 242 ? -20.158 -9.822 49.578 1.00 94.81 242 PRO A N 1
ATOM 1632 C CA . PRO A 1 242 ? -19.765 -8.421 49.568 1.00 94.81 242 PRO A CA 1
ATOM 1633 C C . PRO A 1 242 ? -19.996 -7.777 48.201 1.00 94.81 242 PRO A C 1
ATOM 1635 O O . PRO A 1 242 ? -19.796 -8.402 47.161 1.00 94.81 242 PRO A O 1
ATOM 1638 N N . VAL A 1 243 ? -20.360 -6.496 48.215 1.00 92.12 243 VAL A N 1
ATOM 1639 C CA . VAL A 1 243 ? -20.403 -5.661 47.008 1.00 92.12 243 VAL A CA 1
ATOM 1640 C C . VAL A 1 243 ? -19.013 -5.082 46.767 1.00 92.12 243 VAL A C 1
ATOM 1642 O O . VAL A 1 243 ? -18.438 -4.467 47.664 1.00 92.12 243 VAL A O 1
ATOM 1645 N N . THR A 1 244 ? -18.487 -5.258 45.559 1.00 87.00 244 THR A N 1
ATOM 1646 C CA . THR A 1 244 ? -17.149 -4.794 45.159 1.00 87.00 244 THR A CA 1
ATOM 1647 C C . THR A 1 244 ? -17.192 -3.672 44.127 1.00 87.00 244 THR A C 1
ATOM 1649 O O . THR A 1 244 ? -16.214 -2.942 43.990 1.00 87.00 244 THR A O 1
ATOM 1652 N N . LEU A 1 245 ? -18.322 -3.492 43.438 1.00 85.31 245 LEU A N 1
ATOM 1653 C CA . LEU A 1 245 ? -18.537 -2.416 42.473 1.00 85.31 245 LEU A CA 1
ATOM 1654 C C . LEU A 1 245 ? -19.935 -1.824 42.651 1.00 85.31 245 LEU A C 1
ATOM 1656 O O . LEU A 1 245 ? -20.905 -2.561 42.805 1.00 85.31 245 LEU A O 1
ATOM 1660 N N . LEU A 1 246 ? -20.029 -0.497 42.610 1.00 86.44 246 LEU A N 1
ATOM 1661 C CA . LEU A 1 246 ? -21.277 0.259 42.564 1.00 86.44 246 LEU A CA 1
ATOM 1662 C C . LEU A 1 246 ? -21.178 1.281 41.437 1.00 86.44 246 LEU A C 1
ATOM 1664 O O . LEU A 1 246 ? -20.223 2.058 41.424 1.00 86.44 246 LEU A O 1
ATOM 1668 N N . VAL A 1 247 ? -22.188 1.275 40.575 1.00 81.31 247 VAL A N 1
ATOM 1669 C CA . VAL A 1 247 ? -22.406 2.158 39.432 1.00 81.31 247 VAL A CA 1
ATOM 1670 C C . VAL A 1 247 ? -23.769 2.824 39.583 1.00 81.31 247 VAL A C 1
ATOM 1672 O O . VAL A 1 247 ? -24.752 2.158 39.906 1.00 81.31 247 VAL A O 1
ATOM 1675 N N . LEU A 1 248 ? -23.844 4.137 39.366 1.00 83.00 248 LEU A N 1
ATOM 1676 C CA . LEU A 1 248 ? -25.075 4.914 39.514 1.00 83.00 248 LEU A CA 1
ATOM 1677 C C . LEU A 1 248 ? -25.465 5.524 38.163 1.00 83.00 248 LEU A C 1
ATOM 1679 O O . LEU A 1 248 ? -24.719 6.322 37.605 1.00 83.00 248 LEU A O 1
ATOM 1683 N N . PHE A 1 249 ? -26.653 5.205 37.656 1.00 80.19 249 PHE A N 1
ATOM 1684 C CA . PHE A 1 249 ? -27.159 5.722 36.382 1.00 80.19 249 PHE A CA 1
ATOM 1685 C C . PHE A 1 249 ? -28.269 6.744 36.621 1.00 80.19 249 PHE A C 1
ATOM 1687 O O . PHE A 1 249 ? -29.248 6.467 37.318 1.00 80.19 249 PHE A O 1
ATOM 1694 N N . GLY A 1 250 ? -28.144 7.928 36.019 1.00 76.81 250 GLY A N 1
ATOM 1695 C CA . GLY A 1 250 ? -29.129 8.997 36.204 1.00 76.81 250 GLY A CA 1
ATOM 1696 C C . GLY A 1 250 ? -29.312 9.367 37.681 1.00 76.81 250 GLY A C 1
ATOM 1697 O O . GLY A 1 250 ? -28.377 9.250 38.469 1.00 76.81 250 GLY A O 1
ATOM 1698 N N . SER A 1 251 ? -30.500 9.825 38.074 1.00 81.25 251 SER A N 1
ATOM 1699 C CA . SER A 1 251 ? -30.787 10.210 39.466 1.00 81.25 251 SER A CA 1
ATOM 1700 C C . SER A 1 251 ? -31.379 9.087 40.319 1.00 81.25 251 SER A C 1
ATOM 1702 O O . SER A 1 251 ? -31.524 9.274 41.520 1.00 81.25 251 SER A O 1
ATOM 1704 N N . ASN A 1 252 ? -31.773 7.963 39.716 1.00 88.25 252 ASN A N 1
ATOM 1705 C CA . ASN A 1 252 ? -32.648 6.991 40.371 1.00 88.25 252 ASN A CA 1
ATOM 1706 C C . ASN A 1 252 ? -32.314 5.524 40.078 1.00 88.25 252 ASN A C 1
ATOM 1708 O O . ASN A 1 252 ? -33.036 4.637 40.515 1.00 88.25 252 ASN A O 1
ATOM 1712 N N . SER A 1 253 ? -31.267 5.236 39.311 1.00 89.44 253 SER A N 1
ATOM 1713 C CA . SER A 1 253 ? -30.920 3.864 38.947 1.00 89.44 253 SER A CA 1
ATOM 1714 C C . SER A 1 253 ? -29.507 3.532 39.385 1.00 89.44 253 SER A C 1
ATOM 1716 O O . SER A 1 253 ? -28.637 4.398 39.486 1.00 89.44 253 SER A O 1
ATOM 1718 N N . ALA A 1 254 ? -29.264 2.256 39.646 1.00 90.00 254 ALA A N 1
ATOM 1719 C CA . ALA A 1 254 ? -27.949 1.776 40.016 1.00 90.00 254 ALA A CA 1
ATOM 1720 C C . ALA A 1 254 ? -27.730 0.332 39.587 1.00 90.00 254 ALA A C 1
ATOM 1722 O O . ALA A 1 254 ? -28.665 -0.459 39.488 1.00 90.00 254 ALA A O 1
ATOM 1723 N N . MET A 1 255 ? -26.468 -0.019 39.392 1.00 89.69 255 MET A N 1
ATOM 1724 C CA . MET A 1 255 ? -26.009 -1.393 39.284 1.00 89.69 255 MET A CA 1
ATOM 1725 C C . MET A 1 255 ? -24.911 -1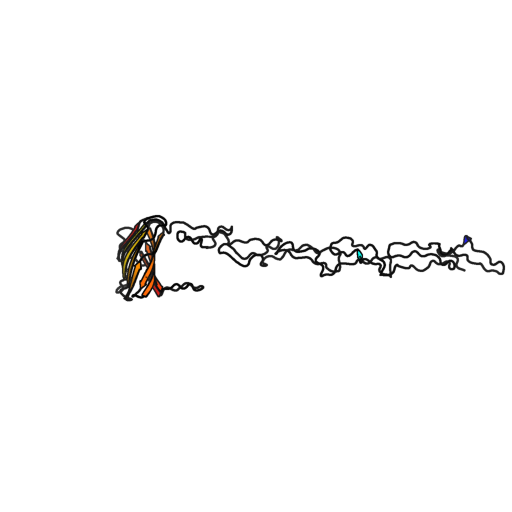.615 40.303 1.00 89.69 255 MET A C 1
ATOM 1727 O O . MET A 1 255 ? -24.033 -0.775 40.483 1.00 89.69 255 MET A O 1
ATOM 1731 N N . PHE A 1 256 ? -24.929 -2.761 40.959 1.00 90.75 256 PHE A N 1
ATOM 1732 C CA . PHE A 1 256 ? -23.818 -3.171 41.794 1.00 90.75 256 PHE A CA 1
ATOM 1733 C C . PHE A 1 256 ? -23.468 -4.630 41.544 1.00 90.75 256 PHE A C 1
ATOM 1735 O O . PHE A 1 256 ? -24.323 -5.440 41.183 1.00 90.75 256 PHE A O 1
ATOM 1742 N N . GLN A 1 257 ? -22.194 -4.951 41.732 1.00 91.38 257 GLN A N 1
ATOM 1743 C CA . GLN A 1 257 ? -21.656 -6.287 41.519 1.00 91.38 257 GLN A CA 1
ATOM 1744 C C . GLN A 1 257 ? -20.814 -6.730 42.709 1.00 91.38 257 GLN A C 1
ATOM 1746 O O . GLN A 1 257 ? -20.307 -5.910 43.485 1.00 91.38 257 GLN A O 1
ATOM 1751 N N . GLY A 1 258 ? -20.651 -8.040 42.843 1.00 89.94 258 GLY A N 1
ATOM 1752 C CA . GLY A 1 258 ? -19.818 -8.632 43.874 1.00 89.94 258 GLY A CA 1
ATOM 1753 C C . GLY A 1 258 ? -19.528 -10.102 43.634 1.00 89.94 258 GLY A C 1
ATOM 1754 O O . GLY A 1 258 ? -20.165 -10.759 42.812 1.00 89.94 258 GLY A O 1
ATOM 1755 N N . ASN A 1 259 ? -18.570 -10.615 44.401 1.00 89.50 259 ASN A N 1
ATOM 1756 C CA . ASN A 1 259 ? -18.225 -12.030 44.426 1.00 89.50 259 ASN A CA 1
ATOM 1757 C C . ASN A 1 259 ? -18.635 -12.599 45.780 1.00 89.50 259 ASN A C 1
ATOM 1759 O O . ASN A 1 259 ? -18.177 -12.130 46.821 1.00 89.50 259 ASN A O 1
ATOM 1763 N N . GLY A 1 260 ? -19.506 -13.600 45.764 1.00 88.75 260 GLY A N 1
ATOM 1764 C CA . GLY A 1 260 ? -20.104 -14.186 46.954 1.00 88.75 260 GLY A CA 1
ATOM 1765 C C . GLY A 1 260 ? -20.311 -15.684 46.816 1.00 88.75 260 GLY A C 1
ATOM 1766 O O . GLY A 1 260 ? -19.610 -16.368 46.073 1.00 88.75 260 GLY A O 1
ATOM 1767 N N . LEU A 1 261 ? -21.293 -16.188 47.549 1.00 90.31 261 LEU A N 1
ATOM 1768 C CA . LEU A 1 261 ? -21.734 -17.571 47.511 1.00 90.31 261 LEU A CA 1
ATOM 1769 C C . LEU A 1 261 ? -23.145 -17.639 46.926 1.00 90.31 261 LEU A C 1
ATOM 1771 O O . LEU A 1 261 ? -24.043 -16.961 47.416 1.00 90.31 261 LEU A O 1
ATOM 1775 N N . CYS A 1 262 ? -23.333 -18.492 45.924 1.00 85.25 262 CYS A N 1
ATOM 1776 C CA . CYS A 1 262 ? -24.617 -18.907 45.377 1.00 85.25 262 CYS A CA 1
ATOM 1777 C C . CYS A 1 262 ? -24.839 -20.364 45.790 1.00 85.25 262 CYS A C 1
ATOM 1779 O O . CYS A 1 262 ? -24.102 -21.249 45.350 1.00 85.25 262 CYS A O 1
ATOM 1781 N N . ASN A 1 263 ? -25.795 -20.629 46.684 1.00 86.94 263 ASN A N 1
ATOM 1782 C CA . ASN A 1 263 ? -26.021 -21.963 47.270 1.00 86.94 263 ASN A CA 1
ATOM 1783 C C . ASN A 1 263 ? -24.748 -22.591 47.869 1.00 86.94 263 ASN A C 1
ATOM 1785 O O . ASN A 1 263 ? -24.510 -23.791 47.750 1.00 86.94 263 ASN A O 1
ATOM 1789 N N . GLY A 1 264 ? -23.895 -21.764 48.479 1.00 83.44 264 GLY A N 1
ATOM 1790 C CA . GLY A 1 264 ? -22.625 -22.199 49.070 1.00 83.44 264 GLY A CA 1
ATOM 1791 C C . GLY A 1 264 ? -21.471 -22.394 48.079 1.00 83.44 264 GLY A C 1
ATOM 1792 O O . GLY A 1 264 ? -20.372 -22.727 48.512 1.00 83.44 264 GLY A O 1
ATOM 1793 N N . THR A 1 265 ? -21.676 -22.154 46.780 1.00 87.81 265 THR A N 1
ATOM 1794 C CA . THR A 1 265 ? -20.616 -22.194 45.754 1.00 87.81 265 THR A CA 1
ATOM 1795 C C . THR A 1 265 ? -20.198 -20.781 45.367 1.00 87.81 265 THR A C 1
ATOM 1797 O O . THR A 1 265 ? -21.052 -19.909 45.249 1.00 87.81 265 THR A O 1
ATOM 1800 N N . LEU A 1 266 ? -18.904 -20.535 45.145 1.00 86.06 266 LEU A N 1
ATOM 1801 C CA . LEU A 1 266 ? -18.424 -19.212 44.737 1.00 86.06 266 LEU A CA 1
ATOM 1802 C C . LEU A 1 266 ? -19.059 -18.763 43.408 1.00 86.06 266 LEU A C 1
ATOM 1804 O O . LEU A 1 266 ? -18.981 -19.461 42.392 1.00 86.06 266 LEU A O 1
ATOM 1808 N N . CYS A 1 267 ? -19.649 -17.573 43.407 1.00 86.56 267 CYS A N 1
ATOM 1809 C CA . CYS A 1 267 ? -20.296 -16.973 42.245 1.00 86.56 267 CYS A CA 1
ATOM 1810 C C . CYS A 1 267 ? -20.033 -15.466 42.175 1.00 86.56 267 CYS A C 1
ATOM 1812 O O . CYS A 1 267 ? -19.764 -14.822 43.191 1.00 86.56 267 CYS A O 1
ATOM 1814 N N . ALA A 1 268 ? -20.141 -14.912 40.972 1.00 88.50 268 ALA A N 1
ATOM 1815 C CA . ALA A 1 268 ? -20.278 -13.478 40.767 1.00 88.50 268 ALA A CA 1
ATOM 1816 C C . ALA A 1 268 ? -21.767 -13.145 40.633 1.00 88.50 268 ALA A C 1
ATOM 1818 O O . ALA A 1 268 ? -22.536 -13.934 40.074 1.00 88.50 268 ALA A O 1
ATOM 1819 N N . PHE A 1 269 ? -22.170 -11.984 41.134 1.00 88.88 269 PHE A N 1
ATOM 1820 C CA . PHE A 1 269 ? -23.529 -11.475 41.003 1.00 88.88 269 PHE A CA 1
ATOM 1821 C C . PHE A 1 269 ? -23.521 -10.030 40.512 1.00 88.88 269 PHE A C 1
ATOM 1823 O O . PHE A 1 269 ? -22.631 -9.248 40.842 1.00 88.88 269 PHE A O 1
ATOM 1830 N N . GLU A 1 270 ? -24.556 -9.682 39.760 1.00 91.75 270 GLU A N 1
ATOM 1831 C CA . GLU A 1 270 ? -24.898 -8.329 39.345 1.00 91.75 270 GLU A CA 1
ATOM 1832 C C . GLU A 1 270 ? -26.347 -8.074 39.726 1.00 91.75 270 GLU A C 1
ATOM 1834 O O . GLU A 1 270 ? -27.220 -8.924 39.538 1.00 91.75 270 GLU A O 1
ATOM 1839 N N . VAL A 1 271 ? -26.603 -6.891 40.263 1.00 92.25 271 VAL A N 1
ATOM 1840 C CA . VAL A 1 271 ? -27.946 -6.442 40.592 1.00 92.25 271 VAL A CA 1
ATOM 1841 C C . VAL A 1 271 ? -28.147 -5.072 39.977 1.00 92.25 271 VAL A C 1
ATOM 1843 O O . VAL A 1 271 ? -27.393 -4.148 40.279 1.00 92.25 271 VAL A O 1
ATOM 1846 N N . LYS A 1 272 ? -29.175 -4.936 39.140 1.00 92.00 272 LYS A N 1
ATOM 1847 C CA . LYS A 1 272 ? -29.647 -3.648 38.624 1.00 92.00 272 LYS A CA 1
ATOM 1848 C C . LYS A 1 272 ? -30.914 -3.259 39.355 1.00 92.00 272 LYS A C 1
ATOM 1850 O O . LYS A 1 272 ? -31.778 -4.105 39.582 1.00 92.00 272 LYS A O 1
ATOM 1855 N N . VAL A 1 273 ? -31.016 -1.992 39.726 1.00 93.38 273 VAL A N 1
ATOM 1856 C CA . VAL A 1 273 ? -32.166 -1.448 40.437 1.00 93.38 273 VAL A CA 1
ATOM 1857 C C . VAL A 1 273 ? -32.567 -0.089 39.897 1.00 93.38 273 VAL A C 1
ATOM 1859 O O . VAL A 1 273 ? -31.711 0.702 39.496 1.00 93.38 273 VAL A O 1
ATOM 1862 N N . THR A 1 274 ? -33.862 0.194 39.969 1.00 92.06 274 THR A N 1
ATOM 1863 C CA . THR A 1 274 ? -34.427 1.512 39.679 1.00 92.06 274 THR A CA 1
ATOM 1864 C C . THR A 1 274 ? -35.398 1.901 40.785 1.00 92.06 274 THR A C 1
ATOM 1866 O O . THR A 1 274 ? -36.334 1.164 41.089 1.00 92.06 274 THR A O 1
ATOM 1869 N N . ASP A 1 275 ? -35.156 3.066 41.373 1.00 91.00 275 ASP A N 1
ATOM 1870 C CA . ASP A 1 275 ? -35.990 3.756 42.350 1.00 91.00 275 ASP A CA 1
ATOM 1871 C C . ASP A 1 275 ? -37.012 4.625 41.600 1.00 91.00 275 ASP A C 1
ATOM 1873 O O . ASP A 1 275 ? -36.661 5.575 40.898 1.00 91.00 275 ASP A O 1
ATOM 1877 N N . ASN A 1 276 ? -38.292 4.268 41.674 1.00 88.06 276 ASN A N 1
ATOM 1878 C CA . ASN A 1 276 ? -39.361 4.983 40.971 1.00 88.06 276 ASN A CA 1
ATOM 1879 C C . ASN A 1 276 ? -40.207 5.839 41.935 1.00 88.06 276 ASN A C 1
ATOM 1881 O O . ASN A 1 276 ? -41.379 6.113 41.649 1.00 88.06 276 ASN A O 1
ATOM 1885 N N . GLY A 1 277 ? -39.611 6.287 43.046 1.00 78.94 277 GLY A N 1
ATOM 1886 C CA . GLY A 1 277 ? -40.169 7.262 43.983 1.00 78.94 277 GLY A CA 1
ATOM 1887 C C . GLY A 1 277 ? -40.954 6.653 45.146 1.00 78.94 277 GLY A C 1
ATOM 1888 O O . GLY A 1 277 ? -41.544 5.576 45.050 1.00 78.94 277 GLY A O 1
ATOM 1889 N N . GLU A 1 278 ? -41.011 7.375 46.266 1.00 82.12 278 GLU A N 1
ATOM 1890 C CA . GLU A 1 278 ? -41.581 6.884 47.522 1.00 82.12 278 GLU A CA 1
ATOM 1891 C C . GLU A 1 278 ? -43.122 6.841 47.491 1.00 82.12 278 GLU A C 1
ATOM 1893 O O . GLU A 1 278 ? -43.772 7.805 47.077 1.00 82.12 278 GLU A O 1
ATOM 1898 N N . PRO A 1 279 ? -43.755 5.750 47.973 1.00 65.81 279 PRO A N 1
ATOM 1899 C CA . PRO A 1 279 ? -43.206 4.748 48.893 1.00 65.81 279 PRO A CA 1
ATOM 1900 C C . PRO A 1 279 ? -42.507 3.530 48.244 1.00 65.81 279 PRO A C 1
ATOM 1902 O O . PRO A 1 279 ? -42.383 2.515 48.929 1.00 65.81 279 PRO A O 1
ATOM 1905 N N . GLY A 1 280 ? -42.122 3.576 46.957 1.00 68.31 280 GLY A N 1
ATOM 1906 C CA . GLY A 1 280 ? -41.332 2.562 46.213 1.00 68.31 280 GLY A CA 1
ATOM 1907 C C . GLY A 1 280 ? -42.027 1.216 45.960 1.00 68.31 280 GLY A C 1
ATOM 1908 O O . GLY A 1 280 ? -41.772 0.486 44.998 1.00 68.31 280 GLY A O 1
ATOM 1909 N N . ARG A 1 281 ? -43.023 0.899 46.788 1.00 72.12 281 ARG A N 1
ATOM 1910 C CA . ARG A 1 281 ? -43.830 -0.317 46.751 1.00 72.12 281 ARG A CA 1
ATOM 1911 C C . ARG A 1 281 ? -44.584 -0.460 45.428 1.00 72.12 281 ARG A C 1
ATOM 1913 O O . ARG A 1 281 ? -45.411 0.378 45.078 1.00 72.12 281 ARG A O 1
ATOM 1920 N N . ASN A 1 282 ? -44.388 -1.585 44.745 1.00 73.00 282 ASN A N 1
ATOM 1921 C CA . ASN A 1 282 ? -44.925 -1.900 43.414 1.00 73.00 282 ASN A CA 1
ATOM 1922 C C . ASN A 1 282 ? -44.423 -0.987 42.286 1.00 73.00 282 ASN A C 1
ATOM 1924 O O . ASN A 1 282 ? -44.941 -1.089 41.169 1.00 73.00 282 ASN A O 1
ATOM 1928 N N . ASN A 1 283 ? -43.432 -0.128 42.540 1.00 82.75 283 ASN A N 1
ATOM 1929 C CA . ASN A 1 283 ? -42.891 0.772 41.528 1.00 82.75 283 ASN A CA 1
ATOM 1930 C C . ASN A 1 283 ? -41.401 0.568 41.281 1.00 82.75 283 ASN A C 1
ATOM 1932 O O . ASN A 1 283 ? -41.004 0.551 40.117 1.00 82.75 283 ASN A O 1
ATOM 1936 N N . ASP A 1 284 ? -40.607 0.340 42.324 1.00 90.06 284 ASP A N 1
ATOM 1937 C CA . ASP A 1 284 ? -39.180 0.078 42.157 1.00 90.06 284 ASP A CA 1
ATOM 1938 C C . ASP A 1 284 ? -38.958 -1.275 41.498 1.00 90.06 284 ASP A C 1
ATOM 1940 O O . ASP A 1 284 ? -39.726 -2.228 41.709 1.00 90.06 284 ASP A O 1
ATOM 1944 N N . THR A 1 285 ? -37.889 -1.366 40.718 1.00 90.31 285 THR A N 1
ATOM 1945 C CA . THR A 1 285 ? -37.535 -2.582 39.996 1.00 90.31 285 THR A CA 1
ATOM 1946 C C . THR A 1 285 ? -36.170 -3.107 40.401 1.00 90.31 285 THR A C 1
ATOM 1948 O O . THR A 1 285 ? -35.279 -2.367 40.818 1.00 90.31 285 THR A O 1
ATOM 1951 N N . ILE A 1 286 ? -36.033 -4.428 40.313 1.00 91.38 286 ILE A N 1
ATOM 1952 C CA . ILE A 1 286 ? -34.786 -5.149 40.536 1.00 91.38 286 ILE A CA 1
ATOM 1953 C C . ILE A 1 286 ? -34.616 -6.225 39.462 1.00 91.38 286 ILE A C 1
ATOM 1955 O O . ILE A 1 286 ? -35.556 -6.961 39.149 1.00 91.38 286 ILE A O 1
ATOM 1959 N N . GLN A 1 287 ? -33.406 -6.331 38.929 1.00 90.75 287 GLN A N 1
ATOM 1960 C CA . GLN A 1 287 ? -32.933 -7.419 38.077 1.00 90.75 287 GLN A CA 1
ATOM 1961 C C . GLN A 1 287 ? -31.697 -8.029 38.742 1.00 90.75 287 GLN A C 1
ATOM 1963 O O . GLN A 1 287 ? -30.836 -7.291 39.220 1.00 90.75 287 GLN A O 1
ATOM 1968 N N . VAL A 1 288 ? -31.613 -9.358 38.800 1.00 89.12 288 VAL A N 1
ATOM 1969 C CA . VAL A 1 288 ? -30.487 -10.071 39.426 1.00 89.12 288 VAL A CA 1
ATOM 1970 C C . VAL A 1 288 ? -29.936 -11.087 38.439 1.00 89.12 288 VAL A C 1
ATOM 1972 O O . VAL A 1 288 ? -30.682 -11.933 37.950 1.00 89.12 288 VAL A O 1
ATOM 1975 N N . THR A 1 289 ? -28.632 -11.035 38.196 1.00 87.44 289 THR A N 1
ATOM 1976 C CA . THR A 1 289 ? -27.931 -11.928 37.269 1.00 87.44 289 THR A CA 1
ATOM 1977 C C . THR A 1 289 ? -26.744 -12.568 37.976 1.00 87.44 289 THR A C 1
ATOM 1979 O O . THR A 1 289 ? -26.059 -11.911 38.762 1.00 87.44 289 THR A O 1
ATOM 1982 N N . MET A 1 290 ? -26.513 -13.862 37.740 1.00 85.81 290 MET A N 1
ATOM 1983 C CA . MET A 1 290 ? -25.461 -14.622 38.423 1.00 85.81 290 MET A CA 1
ATOM 1984 C C . MET A 1 290 ? -24.638 -15.493 37.478 1.00 85.81 290 MET A C 1
ATOM 1986 O O . MET A 1 290 ? -25.156 -16.111 36.544 1.00 85.81 290 MET A O 1
ATOM 1990 N N . TRP A 1 291 ? -23.350 -15.616 37.804 1.00 80.19 291 TRP A N 1
ATOM 1991 C CA . TRP A 1 291 ? -22.367 -16.401 37.056 1.00 80.19 291 TRP A CA 1
ATOM 1992 C C . TRP A 1 291 ? -21.542 -17.293 37.990 1.00 80.19 291 TRP A C 1
ATOM 1994 O O . TRP A 1 291 ? -21.222 -16.906 39.115 1.00 80.19 291 TRP A O 1
ATOM 2004 N N . GLN A 1 292 ? -21.168 -18.494 37.537 1.00 77.62 292 GLN A N 1
ATOM 2005 C CA . GLN A 1 292 ? -20.225 -19.345 38.272 1.00 77.62 292 GLN A CA 1
ATOM 2006 C C . GLN A 1 292 ? -18.808 -18.760 38.188 1.00 77.62 292 GLN A C 1
ATOM 2008 O O . GLN A 1 292 ? -18.391 -18.282 37.134 1.00 77.62 292 GLN A O 1
ATOM 2013 N N . THR A 1 293 ? -18.058 -18.807 39.292 1.00 68.88 293 THR A N 1
ATOM 2014 C CA . THR A 1 293 ? -16.625 -18.452 39.288 1.00 68.88 293 THR A CA 1
ATOM 2015 C C . THR A 1 293 ? -15.756 -19.690 39.011 1.00 68.88 293 THR A C 1
ATOM 2017 O O . THR A 1 293 ? -16.157 -20.794 39.384 1.00 68.88 293 THR A O 1
ATOM 2020 N N . PRO A 1 294 ? -14.569 -19.544 38.386 1.00 55.81 294 PRO A N 1
ATOM 2021 C CA . PRO A 1 294 ? -13.928 -18.299 37.976 1.00 55.81 294 PRO A CA 1
ATOM 2022 C C . PRO A 1 294 ? -14.356 -17.896 36.563 1.00 55.81 294 PRO A C 1
ATOM 2024 O O . PRO A 1 294 ? -14.457 -18.744 35.679 1.00 55.81 294 PRO A O 1
ATOM 2027 N N . MET A 1 295 ? -14.509 -16.592 36.318 1.00 48.75 295 MET A N 1
ATOM 2028 C CA . MET A 1 295 ? -14.344 -16.056 34.966 1.00 48.75 295 MET A CA 1
ATOM 2029 C C . MET A 1 295 ? -12.882 -16.296 34.551 1.00 48.75 295 MET A C 1
ATOM 2031 O O . MET A 1 295 ? -12.040 -15.411 34.648 1.00 48.75 295 MET A O 1
ATOM 2035 N N . VAL A 1 296 ? -12.537 -17.526 34.162 1.00 45.44 296 VAL A N 1
ATOM 2036 C CA . VAL A 1 296 ? -11.381 -17.756 33.293 1.00 45.44 296 VAL A CA 1
ATOM 2037 C C . VAL A 1 296 ? -11.763 -17.067 31.992 1.00 45.44 296 VAL A C 1
ATOM 2039 O O . VAL A 1 296 ? -12.812 -17.429 31.465 1.00 45.44 296 VAL A O 1
ATOM 2042 N N . PRO A 1 297 ? -11.008 -16.075 31.493 1.00 43.06 297 PRO A N 1
ATOM 2043 C CA . PRO A 1 297 ? -11.380 -15.396 30.260 1.00 43.06 297 PRO A CA 1
ATOM 2044 C C . PRO A 1 297 ? -11.366 -16.418 29.115 1.00 43.06 297 PRO A C 1
ATOM 2046 O O . PRO A 1 297 ? -10.291 -16.943 28.810 1.00 43.06 297 PRO A O 1
ATOM 2049 N N . PRO A 1 298 ? -12.505 -16.742 28.472 1.00 45.19 298 PRO A N 1
ATOM 2050 C CA . PRO A 1 298 ? -12.483 -17.445 27.208 1.00 45.19 298 PRO A CA 1
ATOM 2051 C C . PRO A 1 298 ? -12.549 -16.417 26.062 1.00 45.19 298 PRO A C 1
ATOM 2053 O O . PRO A 1 298 ? -13.028 -15.294 26.248 1.00 45.19 298 PRO A O 1
ATOM 2056 N N . PRO A 1 299 ? -12.098 -16.782 24.852 1.00 41.53 299 PRO A N 1
ATOM 2057 C CA . PRO A 1 299 ? -12.481 -16.054 23.646 1.00 41.53 299 PRO A CA 1
ATOM 2058 C C . PRO A 1 299 ? -14.022 -16.027 23.506 1.00 41.53 299 PRO A C 1
ATOM 2060 O O . PRO A 1 299 ? -14.698 -16.872 24.100 1.00 41.53 299 PRO A O 1
ATOM 2063 N N . PRO A 1 300 ? -14.597 -15.081 22.739 1.00 56.88 300 PRO A N 1
ATOM 2064 C CA . PRO A 1 300 ? -16.050 -14.912 22.624 1.00 56.88 300 PRO A CA 1
ATOM 2065 C C . PRO A 1 300 ? -16.757 -16.220 22.219 1.00 56.88 300 PRO A C 1
ATOM 2067 O O . PRO A 1 300 ? -16.227 -16.945 21.370 1.00 56.88 300 PRO A O 1
ATOM 2070 N N . PRO A 1 301 ? -17.956 -16.527 22.767 1.00 50.00 301 PRO A N 1
ATOM 2071 C CA . PRO A 1 301 ? -18.933 -15.611 23.387 1.00 50.00 301 PRO A CA 1
ATOM 2072 C C . PRO A 1 301 ? -18.835 -15.443 24.925 1.00 50.00 301 PRO A C 1
ATOM 2074 O O . PRO A 1 301 ? -18.252 -16.290 25.601 1.00 50.00 301 PRO A O 1
ATOM 2077 N N . PRO A 1 302 ? -19.421 -14.361 25.492 1.00 54.47 302 PRO A N 1
ATOM 2078 C CA . PRO A 1 302 ? -19.425 -14.097 26.936 1.00 54.47 302 PRO A CA 1
ATOM 2079 C C . PRO A 1 302 ? -20.054 -15.247 27.748 1.00 54.47 302 PRO A C 1
ATOM 2081 O O . PRO A 1 302 ? -20.935 -15.946 27.238 1.00 54.47 302 PRO A O 1
ATOM 2084 N N . PRO A 1 303 ? -19.638 -15.448 29.016 1.00 58.72 303 PRO A N 1
ATOM 2085 C CA . PRO A 1 303 ? -20.182 -16.502 29.864 1.00 58.72 303 PRO A CA 1
ATOM 2086 C C . PRO A 1 303 ? -21.691 -16.310 30.067 1.00 58.72 303 PRO A C 1
ATOM 2088 O O . PRO A 1 303 ? -22.142 -15.288 30.586 1.00 58.72 303 PRO A O 1
ATOM 2091 N N . VAL A 1 304 ? -22.469 -17.312 29.652 1.00 62.91 304 VAL A N 1
ATOM 2092 C CA . VAL A 1 304 ? -23.926 -17.343 29.824 1.00 62.91 304 VAL A CA 1
ATOM 2093 C C . VAL A 1 304 ? -24.242 -17.429 31.326 1.00 62.91 304 VAL A C 1
ATOM 2095 O O . VAL A 1 304 ? -23.670 -18.289 32.005 1.00 62.91 304 VAL A O 1
ATOM 2098 N N . PRO A 1 305 ? -25.114 -16.561 31.874 1.00 65.69 305 PRO A N 1
ATOM 2099 C CA . PRO A 1 305 ? -25.520 -16.649 33.273 1.00 65.69 305 PRO A CA 1
ATOM 2100 C C . PRO A 1 305 ? -26.259 -17.966 33.529 1.00 65.69 305 PRO A C 1
ATOM 2102 O O . PRO A 1 305 ? -27.036 -18.427 32.693 1.00 65.69 305 PRO A O 1
ATOM 2105 N N . PHE A 1 306 ? -26.035 -18.584 34.691 1.00 73.44 306 PHE A N 1
ATOM 2106 C CA . PHE A 1 306 ? -26.763 -19.811 35.047 1.00 73.44 306 PHE A CA 1
ATOM 2107 C C . PHE A 1 306 ? -28.163 -19.506 35.600 1.00 73.44 306 PHE A C 1
ATOM 2109 O O . PHE A 1 306 ? -29.039 -20.366 35.555 1.00 73.44 306 PHE A O 1
ATOM 2116 N N . GLU A 1 307 ? -28.380 -18.285 36.096 1.00 74.12 307 GLU A N 1
ATOM 2117 C CA . GLU A 1 307 ? -29.701 -17.753 36.416 1.00 74.12 307 GLU A CA 1
ATOM 2118 C C . GLU A 1 307 ? -29.721 -16.246 36.116 1.00 74.12 307 GLU A C 1
ATOM 2120 O O . GLU A 1 307 ? -28.880 -15.478 36.592 1.00 74.12 307 GLU A O 1
ATOM 2125 N N . GLU A 1 308 ? -30.689 -15.838 35.300 1.00 77.00 308 GLU A N 1
ATOM 2126 C CA . GLU A 1 308 ? -31.010 -14.443 35.024 1.00 77.00 308 GLU A CA 1
ATOM 2127 C C . GLU A 1 308 ? -32.456 -14.207 35.450 1.00 77.00 308 GLU A C 1
ATOM 2129 O O . GLU A 1 308 ? -33.404 -14.771 34.894 1.00 77.00 308 GLU A O 1
ATOM 2134 N N . VAL A 1 309 ? -32.629 -13.394 36.487 1.00 76.31 309 VAL A N 1
ATOM 2135 C CA . VAL A 1 309 ? -33.947 -12.987 36.954 1.00 76.31 309 VAL A CA 1
ATOM 2136 C C . VAL A 1 309 ? -34.344 -11.772 36.124 1.00 76.31 309 VAL A C 1
ATOM 2138 O O . VAL A 1 309 ? -33.679 -10.745 36.253 1.00 76.31 309 VAL A O 1
ATOM 2141 N N . PRO A 1 310 ? -35.409 -11.842 35.300 1.00 77.69 310 PRO A N 1
ATOM 2142 C CA . PRO A 1 310 ? -35.855 -10.690 34.523 1.00 77.69 310 PRO A CA 1
ATOM 2143 C C . PRO A 1 310 ? -36.227 -9.541 35.458 1.00 77.69 310 PRO A C 1
ATOM 2145 O O . PRO A 1 310 ? -36.592 -9.780 36.609 1.00 77.69 310 PRO A O 1
ATOM 2148 N N . GLU A 1 311 ? -36.171 -8.309 34.963 1.00 82.69 311 GLU A N 1
ATOM 2149 C CA . GLU A 1 311 ? -36.529 -7.127 35.746 1.00 82.69 311 GLU A CA 1
ATOM 2150 C C . GLU A 1 311 ? -37.942 -7.260 36.338 1.00 82.69 311 GLU A C 1
ATOM 2152 O O . GLU A 1 311 ? -38.915 -7.551 35.632 1.00 82.69 311 GLU A O 1
ATOM 2157 N N . ARG A 1 312 ? -38.068 -7.069 37.657 1.00 84.12 312 ARG A N 1
ATOM 2158 C CA . ARG A 1 312 ? -39.344 -7.222 38.367 1.00 84.12 312 ARG A CA 1
ATOM 2159 C C . ARG A 1 312 ? -39.614 -6.076 39.321 1.00 84.12 312 ARG A C 1
ATOM 2161 O O . ARG A 1 312 ? -38.715 -5.612 40.014 1.00 84.12 312 ARG A O 1
ATOM 2168 N N . ARG A 1 313 ? -40.894 -5.712 39.432 1.00 86.69 313 ARG A N 1
ATOM 2169 C CA . ARG A 1 313 ? -41.395 -4.793 40.460 1.00 86.69 313 ARG A CA 1
ATOM 2170 C C . ARG A 1 313 ? -41.344 -5.440 41.843 1.00 86.69 313 ARG A C 1
ATOM 2172 O O . ARG A 1 313 ? -41.711 -6.608 42.005 1.00 86.69 313 ARG A O 1
ATOM 2179 N N . ILE A 1 314 ? -40.947 -4.668 42.847 1.00 87.12 314 ILE A N 1
ATOM 2180 C CA . ILE A 1 314 ? -40.928 -5.106 44.248 1.00 87.12 314 ILE A CA 1
ATOM 2181 C C . ILE A 1 314 ? -42.322 -4.947 44.872 1.00 87.12 314 ILE A C 1
ATOM 2183 O O . ILE A 1 314 ? -43.030 -4.000 44.553 1.00 87.12 314 ILE A O 1
ATOM 2187 N N . LYS A 1 315 ? -42.746 -5.844 45.767 1.00 79.88 315 LYS A N 1
ATOM 2188 C CA . LYS A 1 315 ? -44.107 -5.825 46.350 1.00 79.88 315 LYS A CA 1
ATOM 2189 C C . LYS A 1 315 ? -44.156 -5.395 47.815 1.00 79.88 315 LYS A C 1
ATOM 2191 O O . LYS A 1 315 ? -45.046 -4.650 48.216 1.00 79.88 315 LYS A O 1
ATOM 2196 N N . ASP A 1 316 ? -43.212 -5.870 48.617 1.00 80.25 316 ASP A N 1
ATOM 2197 C CA . ASP A 1 316 ? -43.167 -5.653 50.067 1.00 80.25 316 ASP A CA 1
ATOM 2198 C C . ASP A 1 316 ? -41.780 -5.146 50.459 1.00 80.25 316 ASP A C 1
ATOM 2200 O O . ASP A 1 316 ? -40.985 -5.882 51.037 1.00 80.25 316 ASP A O 1
ATOM 2204 N N . GLY A 1 317 ? -41.462 -3.916 50.052 1.00 85.00 317 GLY A N 1
ATOM 2205 C CA . GLY A 1 317 ? -40.124 -3.353 50.178 1.00 85.00 317 GLY A CA 1
ATOM 2206 C C . GLY A 1 317 ? -39.992 -1.944 49.624 1.00 85.00 317 GLY A C 1
ATOM 2207 O O . GLY A 1 317 ? -40.984 -1.357 49.193 1.00 85.00 317 GLY A O 1
ATOM 2208 N N . ASN A 1 318 ? -38.755 -1.456 49.633 1.00 89.38 318 ASN A N 1
ATOM 2209 C CA . ASN A 1 318 ? -38.347 -0.172 49.069 1.00 89.38 318 ASN A CA 1
ATOM 2210 C C . ASN A 1 318 ? -36.911 -0.278 48.538 1.00 89.38 318 ASN A C 1
ATOM 2212 O O . ASN A 1 318 ? -36.096 -1.006 49.123 1.00 89.38 318 ASN A O 1
ATOM 2216 N N . ILE A 1 319 ? -36.600 0.453 47.474 1.00 92.88 319 ILE A N 1
ATOM 2217 C CA . ILE A 1 319 ? -35.243 0.714 46.995 1.00 92.88 319 ILE A CA 1
ATOM 2218 C C . ILE A 1 319 ? -34.998 2.217 47.116 1.00 92.88 319 ILE A C 1
ATOM 2220 O O . ILE A 1 319 ? -35.897 3.025 46.937 1.00 92.88 319 ILE A O 1
ATOM 2224 N N . GLN A 1 320 ? -33.785 2.586 47.506 1.00 91.25 320 GLN A N 1
ATOM 2225 C CA . GLN A 1 320 ? -33.374 3.975 47.663 1.00 91.25 320 GLN A CA 1
ATOM 2226 C C . GLN A 1 320 ? -32.032 4.157 46.986 1.00 91.25 320 GLN A C 1
ATOM 2228 O O . GLN A 1 320 ? -31.063 3.476 47.351 1.00 91.25 320 GLN A O 1
ATOM 2233 N N . VAL A 1 321 ? -31.981 5.073 46.025 1.00 90.19 321 VAL A N 1
ATOM 2234 C CA . VAL A 1 321 ? -30.747 5.480 45.350 1.00 90.19 321 VAL A CA 1
ATOM 2235 C C . VAL A 1 321 ? -30.383 6.892 45.804 1.00 90.19 321 VAL A C 1
ATOM 2237 O O . VAL A 1 321 ? -31.062 7.862 45.489 1.00 90.19 321 VAL A O 1
ATOM 2240 N N . HIS A 1 322 ? -29.286 7.012 46.549 1.00 86.00 322 HIS A N 1
ATOM 2241 C CA . HIS A 1 322 ? -28.715 8.292 46.960 1.00 86.00 322 HIS A CA 1
ATOM 2242 C C . HIS A 1 322 ? -27.433 8.562 46.169 1.00 86.00 322 HIS A C 1
ATOM 2244 O O . HIS A 1 322 ? -26.520 7.732 46.185 1.00 86.00 322 HIS A O 1
ATOM 2250 N N . LYS A 1 323 ? -27.365 9.723 45.520 1.00 77.69 323 LYS A N 1
ATOM 2251 C CA . LYS A 1 323 ? -26.147 10.308 44.946 1.00 77.69 323 LYS A CA 1
ATOM 2252 C C . LYS A 1 323 ? -25.642 11.422 45.856 1.00 77.69 323 LYS A C 1
ATOM 2254 O O . LYS A 1 323 ? -26.499 12.191 46.348 1.00 77.69 323 LYS A O 1
#

Radius of gyration: 49.22 Å; chains: 1; bounding box: 101×38×132 Å

Secondary structure (DSSP, 8-state):
----STTB-TTT-EE-SSSS-EEP-BPPTT-EEE---STTEE-EE--SS-SSPPP-EE--TTSB---SS-S-TTB-GGG-EE-SSSSPEEP-B--TT-EEE--SSTTBPPEE--SS-SSPPP--BPPTT-B-S-S---TTB---B--SS-SSPP-PBPPTT-B---S-TT--S-EE-SSS-EE-----TT-SEEEEEEEEE--SSS--EEEEEEEEESSTTPPEEEEEEEEETTT--EEEEE--EEEEETTTEEEEEEEEEETTEEEEEEEEEE--STT-TTT-EEEEEEEESP---PSSSPPPPSEEEEEEEBSS-EEEEE-